Protein AF-A0A945R5B8-F1 (afdb_monomer_lite)

Radius of gyration: 20.68 Å; chains: 1; bounding box: 47×34×68 Å

Secondary structure (DSSP, 8-state):
-HHHHHHIIIIIS-SSSTT-PPPTHHHHHHHHHHHHHHHHHHTT--HHHHHHHHHHHHHHHHHHHHHHHHHT--TTTSS-GGGGHHHHHHHHHHHT--SSTTS-----HHHHHHHHHHHHHHHHHHHHHHHHHHHH-SSS-TT-TT---S---BTTB-HHHHHHHHHHHHHHHHHHHHHHHHHHHHHHHHHHHHHHTT-

Structure (mmCIF, N/CA/C/O backbone):
data_AF-A0A945R5B8-F1
#
_entry.id   AF-A0A945R5B8-F1
#
loop_
_atom_site.group_PDB
_atom_site.id
_atom_site.type_symbol
_atom_site.label_atom_id
_atom_site.label_alt_id
_atom_site.label_comp_id
_atom_site.label_asym_id
_atom_site.label_entity_id
_atom_site.label_seq_id
_atom_site.pdbx_PDB_ins_code
_atom_site.Cartn_x
_atom_site.Cartn_y
_atom_site.Cartn_z
_atom_site.occupancy
_atom_site.B_iso_or_equiv
_atom_site.auth_seq_id
_atom_site.auth_comp_id
_atom_site.auth_asym_id
_atom_site.auth_atom_id
_atom_site.pdbx_PDB_model_num
ATOM 1 N N . TYR A 1 1 ? -13.874 3.461 -17.585 1.00 57.88 1 TYR A N 1
ATOM 2 C CA . TYR A 1 1 ? -12.804 4.369 -17.123 1.00 57.88 1 TYR A CA 1
ATOM 3 C C . TYR A 1 1 ? -12.583 4.294 -15.616 1.00 57.88 1 TYR A C 1
ATOM 5 O O . TYR A 1 1 ? -11.526 3.829 -15.220 1.00 57.88 1 TYR A O 1
ATOM 13 N N . LEU A 1 2 ? -13.580 4.601 -14.776 1.00 62.69 2 LEU A N 1
ATOM 14 C CA . LEU A 1 2 ? -13.463 4.508 -13.308 1.00 62.69 2 LEU A CA 1
ATOM 15 C C . LEU A 1 2 ? -12.891 3.179 -12.761 1.00 62.69 2 LEU A C 1
ATOM 17 O O . LEU A 1 2 ? -11.927 3.235 -12.001 1.00 62.69 2 LEU A O 1
ATOM 21 N N . PRO A 1 3 ? -13.383 1.985 -13.162 1.00 68.75 3 PRO A N 1
ATOM 22 C CA . PRO A 1 3 ? -12.845 0.724 -12.637 1.00 68.75 3 PRO A CA 1
ATOM 23 C C . PRO A 1 3 ? -11.363 0.493 -12.962 1.00 68.75 3 PRO A C 1
ATOM 25 O O . PRO A 1 3 ? -10.679 -0.221 -12.236 1.00 68.75 3 PRO A O 1
ATOM 28 N N . ALA A 1 4 ? -10.857 1.083 -14.051 1.00 68.31 4 ALA A N 1
ATOM 29 C CA . ALA A 1 4 ? -9.445 0.996 -14.414 1.00 68.31 4 ALA A CA 1
ATOM 30 C C . ALA A 1 4 ? -8.587 1.905 -13.522 1.00 68.31 4 ALA A C 1
ATOM 32 O O . ALA A 1 4 ? -7.536 1.478 -13.058 1.00 68.31 4 ALA A O 1
ATOM 33 N N . THR A 1 5 ? -9.061 3.113 -13.194 1.00 69.62 5 THR A N 1
ATOM 34 C CA . THR A 1 5 ? -8.341 4.029 -12.296 1.00 69.62 5 THR A CA 1
ATOM 35 C C . THR A 1 5 ? -8.171 3.430 -10.906 1.00 69.62 5 THR A C 1
ATOM 37 O O . THR A 1 5 ? -7.076 3.483 -10.361 1.00 69.62 5 THR A O 1
ATO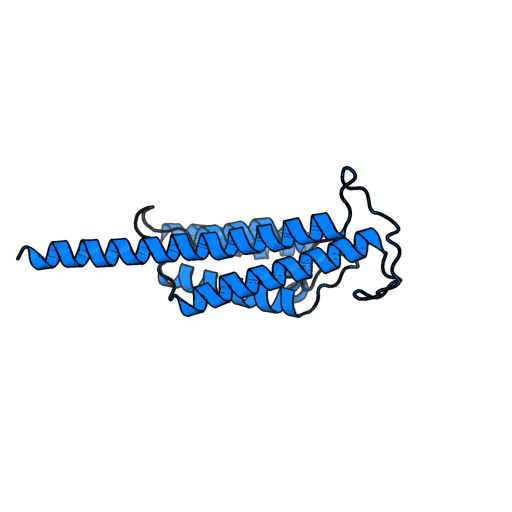M 40 N N . PHE A 1 6 ? -9.223 2.804 -10.364 1.00 73.88 6 PHE A N 1
ATOM 41 C CA . PHE A 1 6 ? -9.193 2.155 -9.048 1.00 73.88 6 PHE A CA 1
ATOM 42 C C . PHE A 1 6 ? -8.275 0.933 -8.998 1.00 73.88 6 PHE A C 1
ATOM 44 O O . PHE A 1 6 ? -7.485 0.809 -8.062 1.00 73.88 6 PHE A O 1
ATOM 51 N N . ARG A 1 7 ? -8.315 0.067 -10.022 1.00 72.81 7 ARG A N 1
ATOM 52 C CA . ARG A 1 7 ? -7.327 -1.016 -10.169 1.00 72.81 7 ARG A CA 1
ATOM 53 C C . ARG A 1 7 ? -5.905 -0.465 -10.287 1.00 72.81 7 ARG A C 1
ATOM 55 O O . ARG A 1 7 ? -4.967 -1.037 -9.739 1.00 72.81 7 ARG A O 1
ATOM 62 N N . GLY A 1 8 ? -5.751 0.694 -10.921 1.00 75.19 8 GLY A N 1
ATOM 63 C CA . GLY A 1 8 ? -4.469 1.371 -11.033 1.00 75.19 8 GLY A CA 1
ATOM 64 C C . GLY A 1 8 ? -3.847 1.763 -9.689 1.00 75.19 8 GLY A C 1
ATOM 65 O O . GLY A 1 8 ? -2.634 1.661 -9.546 1.00 75.19 8 GLY A O 1
ATOM 66 N N . ILE A 1 9 ? -4.654 2.154 -8.693 1.00 81.75 9 ILE A N 1
ATOM 67 C CA . ILE A 1 9 ? -4.171 2.608 -7.369 1.00 81.75 9 ILE A CA 1
ATOM 68 C C . ILE A 1 9 ? -3.402 1.499 -6.640 1.00 81.75 9 ILE A C 1
ATOM 70 O O . ILE A 1 9 ? -2.469 1.771 -5.893 1.00 81.75 9 ILE A O 1
ATOM 74 N N . VAL A 1 10 ? -3.784 0.243 -6.862 1.00 79.25 10 VAL A N 1
ATOM 75 C CA . VAL A 1 10 ? -3.195 -0.925 -6.192 1.00 79.25 10 VAL A CA 1
ATOM 76 C C . VAL A 1 10 ? -2.039 -1.556 -6.972 1.00 79.25 10 VAL A C 1
ATOM 78 O O . VAL A 1 10 ? -1.379 -2.438 -6.436 1.00 79.25 10 VAL A O 1
ATOM 81 N N . GLY A 1 11 ? -1.746 -1.098 -8.195 1.00 73.62 11 GLY A N 1
ATOM 82 C CA . GLY A 1 11 ? -0.581 -1.551 -8.968 1.00 73.62 11 GLY A CA 1
ATOM 83 C C . GLY A 1 11 ? -0.853 -1.961 -10.416 1.00 73.62 11 GLY A C 1
ATOM 84 O O . GLY A 1 11 ? 0.098 -2.255 -11.127 1.00 73.62 11 GLY A O 1
ATOM 85 N N . ASP A 1 12 ? -2.110 -1.957 -10.872 1.00 74.38 12 ASP A N 1
ATOM 86 C CA . ASP A 1 12 ? -2.493 -2.295 -12.263 1.00 74.38 12 ASP A CA 1
ATOM 87 C C . ASP A 1 12 ? -2.288 -1.115 -13.238 1.00 74.38 12 ASP A C 1
ATOM 89 O O . ASP A 1 12 ? -2.667 -1.164 -14.404 1.00 74.38 12 ASP A O 1
ATOM 93 N N . GLY A 1 13 ? -1.748 0.001 -12.747 1.00 72.56 13 GLY A N 1
ATOM 94 C CA . GLY A 1 13 ? -1.604 1.241 -13.495 1.00 72.56 13 GLY A CA 1
ATOM 95 C C . GLY A 1 13 ? -0.246 1.885 -13.273 1.00 72.56 13 GLY A C 1
ATOM 96 O O . GLY A 1 13 ? 0.559 1.443 -12.457 1.00 72.56 13 GLY A O 1
ATOM 97 N N . ALA A 1 14 ? -0.023 2.977 -13.994 1.00 71.19 14 ALA A N 1
ATOM 98 C CA . ALA A 1 14 ? 1.182 3.792 -13.945 1.00 71.19 14 ALA A CA 1
ATOM 99 C C . ALA A 1 14 ? 1.389 4.488 -12.582 1.00 71.19 14 ALA A C 1
ATOM 101 O O . ALA A 1 14 ? 1.112 5.679 -12.427 1.00 71.19 14 ALA A O 1
ATOM 102 N N . LEU A 1 15 ? 1.858 3.753 -11.572 1.00 73.12 15 LEU A N 1
ATOM 103 C CA . LEU A 1 15 ? 2.208 4.311 -10.258 1.00 73.12 15 LEU A CA 1
ATOM 104 C C . LEU A 1 15 ? 3.631 4.882 -10.214 1.00 73.12 15 LEU A C 1
ATOM 106 O O . LEU A 1 15 ? 3.884 5.821 -9.460 1.00 73.12 15 LEU A O 1
ATOM 110 N N . GLY A 1 16 ? 4.537 4.328 -11.023 1.00 74.38 16 GLY A N 1
ATOM 111 C CA . GLY A 1 16 ? 5.924 4.764 -11.199 1.00 74.38 16 GLY A CA 1
ATOM 112 C C . GLY A 1 16 ? 6.093 5.471 -12.538 1.00 74.38 16 GLY A C 1
ATOM 113 O O . GLY A 1 16 ? 5.575 6.570 -12.730 1.00 74.38 16 GLY A O 1
ATOM 114 N N . TRP A 1 17 ? 6.767 4.850 -13.498 1.00 73.25 17 TRP A N 1
ATOM 115 C CA . TRP A 1 17 ? 6.748 5.360 -14.870 1.00 73.25 17 TRP A CA 1
ATOM 116 C C . TRP A 1 17 ? 5.483 4.921 -15.619 1.00 73.25 17 TRP A C 1
ATOM 118 O O . TRP A 1 17 ? 4.847 3.940 -15.236 1.00 73.25 17 TRP A O 1
ATOM 128 N N . ASN A 1 18 ? 5.067 5.682 -16.639 1.00 73.56 18 ASN A N 1
ATOM 129 C CA . ASN A 1 18 ? 3.766 5.469 -17.289 1.00 73.56 18 ASN A CA 1
ATOM 130 C C . ASN A 1 18 ? 3.666 4.160 -18.082 1.00 73.56 18 ASN A C 1
ATOM 132 O O . ASN A 1 18 ? 2.563 3.683 -18.335 1.00 73.56 18 ASN A O 1
ATOM 136 N N . ASP A 1 19 ? 4.803 3.573 -18.428 1.00 74.56 19 ASP A N 1
ATOM 137 C CA . ASP A 1 19 ? 4.931 2.335 -19.188 1.00 74.56 19 ASP A CA 1
ATOM 138 C C . ASP A 1 19 ? 5.397 1.140 -18.338 1.00 74.56 19 ASP A C 1
ATOM 140 O O . ASP A 1 19 ? 5.531 0.028 -18.849 1.00 74.56 19 ASP A O 1
ATOM 144 N N . THR A 1 20 ? 5.612 1.331 -17.033 1.00 77.50 20 THR A N 1
ATOM 145 C CA . THR A 1 20 ? 5.967 0.237 -16.125 1.00 77.50 20 THR A CA 1
ATOM 146 C C . THR A 1 20 ? 4.708 -0.460 -15.635 1.00 77.50 20 THR A C 1
ATOM 148 O O . THR A 1 20 ? 4.091 -0.040 -14.654 1.00 77.50 20 THR A O 1
ATOM 151 N N . MET A 1 21 ? 4.337 -1.558 -16.289 1.00 74.75 21 MET A N 1
ATOM 152 C CA . MET A 1 21 ? 3.306 -2.449 -15.760 1.00 74.75 21 MET A CA 1
ATOM 153 C C . MET A 1 21 ? 3.917 -3.365 -14.698 1.00 74.75 21 MET A C 1
ATOM 155 O O . MET A 1 21 ? 4.920 -4.037 -14.943 1.00 74.75 21 MET A O 1
ATOM 159 N N . LEU A 1 22 ? 3.330 -3.373 -13.502 1.00 82.38 22 LEU A N 1
ATOM 160 C CA . LEU A 1 22 ? 3.771 -4.260 -12.431 1.00 82.38 22 LEU A CA 1
ATOM 161 C C . LEU A 1 22 ? 3.278 -5.687 -12.683 1.00 82.38 22 LEU A C 1
ATOM 163 O O . LEU A 1 22 ? 2.223 -5.910 -13.275 1.00 82.38 22 LEU A O 1
ATOM 167 N N . VAL A 1 23 ? 4.032 -6.665 -12.178 1.00 85.88 23 VAL A N 1
ATOM 168 C CA . VAL A 1 23 ? 3.615 -8.073 -12.191 1.00 85.88 23 VAL A CA 1
ATOM 169 C C . VAL A 1 23 ? 2.267 -8.205 -11.458 1.00 85.88 23 VAL A C 1
ATOM 171 O O . VAL A 1 23 ? 2.153 -7.652 -10.360 1.00 85.88 23 VAL A O 1
ATOM 174 N N . PRO A 1 24 ? 1.278 -8.969 -11.978 1.00 86.75 24 PRO A N 1
ATOM 175 C CA . PRO A 1 24 ? -0.078 -9.064 -11.410 1.00 86.75 24 PRO A CA 1
ATOM 176 C C . PRO A 1 24 ? -0.154 -9.416 -9.918 1.00 86.75 24 PRO A C 1
ATOM 178 O O . PRO A 1 24 ? -1.128 -9.085 -9.243 1.00 86.75 24 PRO A O 1
ATOM 181 N N . LEU A 1 25 ? 0.894 -10.050 -9.384 1.00 89.31 25 LEU A N 1
ATOM 182 C CA . LEU A 1 25 ? 1.061 -10.312 -7.958 1.00 89.31 25 LEU A CA 1
ATOM 183 C C . LEU A 1 25 ? 0.897 -9.042 -7.105 1.00 89.31 25 LEU A C 1
ATOM 185 O O . LEU A 1 25 ? 0.249 -9.093 -6.062 1.00 89.31 25 LEU A O 1
ATOM 189 N N . VAL A 1 26 ? 1.456 -7.909 -7.542 1.00 89.31 26 VAL A N 1
ATOM 190 C CA . VAL A 1 26 ? 1.442 -6.653 -6.778 1.00 89.31 26 VAL A CA 1
ATOM 191 C C . VAL A 1 26 ? 0.018 -6.108 -6.605 1.00 89.31 26 VAL A C 1
ATOM 193 O O . VAL A 1 26 ? -0.410 -5.985 -5.454 1.00 89.31 26 VAL A O 1
ATOM 196 N N . PRO A 1 27 ? -0.762 -5.844 -7.677 1.00 88.94 27 PRO A N 1
ATOM 197 C CA . PRO A 1 27 ? -2.144 -5.403 -7.517 1.00 88.94 27 PRO A CA 1
ATOM 198 C C . PRO A 1 27 ? -3.031 -6.434 -6.829 1.00 88.94 27 PRO A C 1
ATOM 200 O O . PRO A 1 27 ? -3.898 -6.041 -6.050 1.00 88.94 27 PRO A O 1
ATOM 203 N N . MET A 1 28 ? -2.799 -7.736 -7.028 1.00 89.94 28 MET A N 1
ATOM 204 C CA . MET A 1 28 ? -3.559 -8.772 -6.324 1.00 89.94 28 MET A CA 1
ATOM 205 C C . MET A 1 28 ? -3.374 -8.670 -4.805 1.00 89.94 28 MET A C 1
ATOM 207 O O . MET A 1 28 ? -4.356 -8.611 -4.062 1.00 89.94 28 MET A O 1
ATOM 211 N N . VAL A 1 29 ? -2.125 -8.591 -4.337 1.00 91.75 29 VAL A N 1
ATOM 212 C CA . VAL A 1 29 ? -1.822 -8.396 -2.913 1.00 91.75 29 VAL A CA 1
ATOM 213 C C . VAL A 1 29 ? -2.380 -7.060 -2.419 1.00 91.75 29 VAL A C 1
ATOM 215 O O . VAL A 1 29 ? -2.989 -7.020 -1.351 1.00 91.75 29 VAL A O 1
ATOM 218 N N . GLY A 1 30 ? -2.234 -5.985 -3.199 1.00 89.94 30 GLY A N 1
ATOM 219 C CA . GLY A 1 30 ? -2.746 -4.659 -2.854 1.00 89.94 30 GLY A CA 1
ATOM 220 C C . GLY A 1 30 ? -4.252 -4.656 -2.576 1.00 89.94 30 GLY A C 1
ATOM 221 O O . GLY A 1 30 ? -4.680 -4.176 -1.524 1.00 89.94 30 GLY A O 1
ATOM 222 N N . VAL A 1 31 ? -5.058 -5.258 -3.460 1.00 90.06 31 VAL A N 1
ATOM 223 C CA . VAL A 1 31 ? -6.515 -5.388 -3.262 1.00 90.06 31 VAL A CA 1
ATOM 224 C C . VAL A 1 31 ? -6.836 -6.193 -2.006 1.00 90.06 31 VAL A C 1
ATOM 226 O O . VAL A 1 31 ? -7.679 -5.774 -1.213 1.00 90.06 31 VAL A O 1
ATOM 229 N N . LEU A 1 32 ? -6.168 -7.333 -1.803 1.00 91.12 32 LEU A N 1
ATOM 230 C CA . LEU A 1 32 ? -6.426 -8.206 -0.655 1.00 91.12 32 LEU A CA 1
ATOM 231 C C . LEU A 1 32 ? -6.104 -7.517 0.673 1.00 91.12 32 LEU A C 1
ATOM 233 O O . LEU A 1 32 ? -6.887 -7.605 1.619 1.00 91.12 32 LEU A O 1
ATOM 237 N N . VAL A 1 33 ? -4.984 -6.797 0.742 1.00 90.69 33 VAL A N 1
ATOM 238 C CA . VAL A 1 33 ? -4.566 -6.068 1.945 1.00 90.69 33 VAL A CA 1
ATOM 239 C C . VAL A 1 33 ? -5.519 -4.913 2.240 1.00 90.69 33 VAL A C 1
ATOM 241 O O . VAL A 1 33 ? -5.996 -4.796 3.370 1.00 90.69 33 VAL A O 1
ATOM 244 N N . VAL A 1 34 ? -5.856 -4.097 1.235 1.00 90.75 34 VAL A N 1
ATOM 245 C CA . VAL A 1 34 ? -6.824 -2.999 1.397 1.00 90.75 34 VAL A CA 1
ATOM 246 C C . VAL A 1 34 ? -8.190 -3.545 1.816 1.00 90.75 34 VAL A C 1
ATOM 248 O O . VAL A 1 34 ? -8.822 -2.988 2.715 1.00 90.75 34 VAL A O 1
ATOM 251 N N . GLY A 1 35 ? -8.629 -4.662 1.232 1.00 91.12 35 GLY A N 1
ATOM 252 C CA . GLY A 1 35 ? -9.861 -5.351 1.614 1.00 91.12 35 GLY A CA 1
ATOM 253 C C . GLY A 1 35 ? -9.837 -5.833 3.066 1.00 91.12 35 GLY A C 1
ATOM 254 O O . GLY A 1 35 ? -10.766 -5.549 3.822 1.00 91.12 35 GLY A O 1
ATOM 255 N N . ALA A 1 36 ? -8.752 -6.485 3.492 1.00 89.88 36 ALA A N 1
ATOM 256 C CA . ALA A 1 36 ? -8.582 -6.957 4.866 1.00 89.88 36 ALA A CA 1
ATOM 257 C C . ALA A 1 36 ? -8.570 -5.802 5.884 1.00 89.88 36 ALA A C 1
ATOM 259 O O . ALA A 1 36 ? -9.227 -5.884 6.925 1.00 89.88 36 ALA A O 1
ATOM 260 N N . MET A 1 37 ? -7.866 -4.707 5.578 1.00 89.81 37 MET A N 1
ATOM 261 C CA . MET A 1 37 ? -7.842 -3.497 6.409 1.00 89.81 37 MET A CA 1
ATOM 262 C C . MET A 1 37 ? -9.217 -2.832 6.486 1.00 89.81 37 MET A C 1
ATOM 264 O O . MET A 1 37 ? -9.652 -2.430 7.565 1.00 89.81 37 MET A O 1
ATOM 268 N N . THR A 1 38 ? -9.925 -2.765 5.358 1.00 91.31 38 THR A N 1
ATOM 269 C CA . THR A 1 38 ? -11.279 -2.205 5.288 1.00 91.31 38 THR A CA 1
ATOM 270 C C . THR A 1 38 ? -12.242 -3.016 6.142 1.00 91.31 38 THR A C 1
ATOM 272 O O . THR A 1 38 ? -12.949 -2.451 6.973 1.00 91.31 38 THR A O 1
ATOM 275 N N . TRP A 1 39 ? -12.212 -4.342 6.014 1.00 91.06 39 TRP A N 1
ATOM 276 C CA . TRP A 1 39 ? -13.013 -5.248 6.833 1.00 91.06 39 TRP A CA 1
ATOM 277 C C . TRP A 1 39 ? -12.748 -5.064 8.333 1.00 91.06 39 TRP A C 1
ATOM 279 O O . TRP A 1 39 ? -13.684 -4.890 9.116 1.00 91.06 39 TRP A O 1
ATOM 289 N N . ALA A 1 40 ? -11.476 -5.039 8.742 1.00 88.69 40 ALA A N 1
ATOM 290 C CA . ALA A 1 40 ? -11.105 -4.836 10.142 1.00 88.69 40 ALA A CA 1
ATOM 291 C C . ALA A 1 40 ? -11.493 -3.446 10.678 1.00 88.69 40 ALA A C 1
ATOM 293 O O . ALA A 1 40 ? -11.826 -3.292 11.854 1.00 88.69 40 ALA A O 1
ATOM 294 N N . GLY A 1 41 ? -11.469 -2.423 9.826 1.00 88.44 41 GLY A N 1
ATOM 295 C CA . GLY A 1 41 ? -11.919 -1.087 10.194 1.00 88.44 41 GLY A CA 1
ATOM 296 C C . GLY A 1 41 ? -13.434 -0.988 10.355 1.00 88.44 41 GLY A C 1
ATOM 297 O O . GLY A 1 41 ? -13.914 -0.356 11.301 1.00 88.44 41 GLY A O 1
ATOM 298 N N . LEU A 1 42 ? -14.183 -1.646 9.466 1.00 90.12 42 LEU A N 1
ATOM 299 C CA . LEU A 1 42 ? -15.646 -1.683 9.487 1.00 90.12 42 LEU A CA 1
ATOM 300 C C . LEU A 1 42 ? -16.197 -2.450 10.694 1.00 90.12 42 LEU A C 1
ATOM 302 O O . LEU A 1 42 ? -17.193 -2.022 11.274 1.00 90.12 42 LEU A O 1
ATOM 306 N N . SER A 1 43 ? -15.525 -3.519 11.132 1.00 87.50 43 SER A N 1
ATOM 307 C CA . SER A 1 43 ? -15.947 -4.306 12.302 1.00 87.50 43 SER A CA 1
ATOM 308 C C . SER A 1 43 ? -15.867 -3.542 13.633 1.00 87.50 43 SER A C 1
ATOM 310 O O . SER A 1 43 ? -16.413 -3.991 14.638 1.00 87.50 43 SER A O 1
ATOM 312 N N . THR A 1 44 ? -15.213 -2.374 13.653 1.00 86.88 44 THR A N 1
ATOM 313 C CA . THR A 1 44 ? -15.000 -1.536 14.847 1.00 86.88 44 THR A CA 1
ATOM 314 C C . THR A 1 44 ? -15.510 -0.099 14.665 1.00 86.88 44 THR A C 1
ATOM 316 O O . THR A 1 44 ? -14.949 0.856 15.207 1.00 86.88 44 THR A O 1
ATOM 319 N N . MET A 1 45 ? -16.566 0.079 13.868 1.00 89.25 45 MET A N 1
ATOM 320 C CA . MET A 1 45 ? -17.127 1.390 13.525 1.00 89.25 45 MET A CA 1
ATOM 321 C C . MET A 1 45 ? -17.779 2.119 14.713 1.00 89.25 45 MET A C 1
ATOM 323 O O . MET A 1 45 ? -18.490 1.539 15.530 1.00 89.25 45 MET A O 1
ATOM 327 N N . TRP A 1 46 ? -17.595 3.441 14.756 1.00 90.38 46 TRP A N 1
ATOM 328 C CA . TRP A 1 46 ? -18.393 4.368 15.566 1.00 90.38 46 TRP A CA 1
ATOM 329 C C . TRP A 1 46 ? -18.714 5.617 14.744 1.00 90.38 46 TRP A C 1
ATOM 331 O O . TRP A 1 46 ? -18.048 5.904 13.752 1.00 90.38 46 TRP A O 1
ATOM 341 N N . THR A 1 47 ? -19.692 6.413 15.172 1.00 91.31 47 THR A N 1
ATOM 342 C CA . THR A 1 47 ? -20.300 7.479 14.355 1.00 91.31 47 THR A CA 1
ATOM 343 C C . THR A 1 47 ? -19.295 8.472 13.759 1.00 91.31 47 THR A C 1
ATOM 345 O O . THR A 1 47 ? -19.316 8.732 12.563 1.00 91.31 47 THR A O 1
ATOM 348 N N . ARG A 1 48 ? -18.365 9.009 14.562 1.00 92.38 48 ARG A N 1
ATOM 349 C CA . ARG A 1 48 ? -17.337 9.955 14.075 1.00 92.38 48 ARG A CA 1
ATOM 350 C C . ARG A 1 48 ? -16.393 9.328 13.041 1.00 92.38 48 ARG A C 1
ATOM 352 O O . ARG A 1 48 ? -16.062 9.968 12.051 1.00 92.38 48 ARG A O 1
ATOM 359 N N . LYS A 1 49 ? -15.989 8.074 13.261 1.00 92.06 49 LYS A N 1
ATOM 360 C CA . LYS A 1 49 ? -15.164 7.299 12.326 1.00 92.06 49 LYS A CA 1
ATOM 361 C C . LYS A 1 49 ? -15.926 7.001 11.036 1.00 92.06 49 LYS A C 1
ATOM 363 O O . LYS A 1 49 ? -15.351 7.124 9.962 1.00 92.06 49 LYS A O 1
ATOM 368 N N . ALA A 1 50 ? -17.220 6.694 11.138 1.00 92.88 50 ALA A N 1
ATOM 369 C CA . ALA A 1 50 ? -18.091 6.486 9.988 1.00 92.88 50 ALA A CA 1
ATOM 370 C C . ALA A 1 50 ? -18.173 7.739 9.113 1.00 92.88 50 ALA A C 1
ATOM 372 O O . ALA A 1 50 ? -17.995 7.636 7.903 1.00 92.88 50 ALA A O 1
ATOM 373 N N . TRP A 1 51 ? -18.348 8.921 9.713 1.00 96.12 51 TRP A N 1
ATOM 374 C CA . TRP A 1 51 ? -18.319 10.187 8.977 1.00 96.12 51 TRP A CA 1
ATOM 375 C C . TRP A 1 51 ? -16.973 10.427 8.293 1.00 96.12 51 TRP A C 1
ATOM 377 O O . TRP A 1 51 ? -16.950 10.665 7.090 1.00 96.12 51 TRP A O 1
ATOM 387 N N . ALA A 1 52 ? -15.856 10.301 9.016 1.00 94.12 52 ALA A N 1
ATOM 388 C CA . ALA A 1 52 ? -14.521 10.498 8.444 1.00 94.12 52 ALA A CA 1
ATOM 389 C C . ALA A 1 52 ? -14.236 9.542 7.270 1.00 94.12 52 ALA A C 1
ATOM 391 O O . ALA A 1 52 ? -13.836 9.982 6.192 1.00 94.12 52 ALA A O 1
ATOM 392 N N . ALA A 1 53 ? -14.513 8.247 7.448 1.00 94.69 53 ALA A N 1
ATOM 393 C CA . ALA A 1 53 ? -14.359 7.250 6.394 1.00 94.69 53 ALA A CA 1
ATOM 394 C C . ALA A 1 53 ? -15.297 7.522 5.206 1.00 94.69 53 ALA A C 1
ATOM 396 O O . ALA A 1 53 ? -14.883 7.364 4.061 1.00 94.69 53 ALA A O 1
ATOM 397 N N . SER A 1 54 ? -16.526 7.986 5.458 1.00 94.88 54 SER A N 1
ATOM 398 C CA . SER A 1 54 ? -17.475 8.352 4.399 1.00 94.88 54 SER A CA 1
ATOM 399 C C . SER A 1 54 ? -16.986 9.555 3.599 1.00 94.88 54 SER A C 1
ATOM 401 O O . SER A 1 54 ? -17.004 9.503 2.376 1.00 94.88 54 SER A O 1
ATOM 403 N N . PHE A 1 55 ? -16.480 10.608 4.248 1.00 95.75 55 PHE A N 1
ATOM 404 C CA . PHE A 1 55 ? -15.900 11.759 3.547 1.00 95.75 55 PHE A CA 1
ATOM 405 C C . PHE A 1 55 ? -14.680 11.369 2.708 1.00 95.75 55 PHE A C 1
ATOM 407 O O . PHE A 1 55 ? -14.557 11.824 1.570 1.00 95.75 55 PHE A O 1
ATOM 414 N N . ALA A 1 56 ? -13.808 10.503 3.231 1.00 94.56 56 ALA A N 1
ATOM 415 C CA . ALA A 1 56 ? -12.658 9.994 2.488 1.00 94.56 56 ALA A CA 1
ATOM 416 C C . ALA A 1 56 ? -13.090 9.141 1.283 1.00 94.56 56 ALA A C 1
ATOM 418 O O . ALA A 1 56 ? -12.579 9.334 0.181 1.00 94.56 56 ALA A O 1
ATOM 419 N N . LEU A 1 57 ? -14.071 8.251 1.467 1.00 93.75 57 LEU A N 1
ATOM 420 C CA . LEU A 1 57 ? -14.627 7.421 0.401 1.00 93.75 57 LEU A CA 1
ATOM 421 C C . LEU A 1 57 ? -15.302 8.273 -0.678 1.00 93.75 57 LEU A C 1
ATOM 423 O O . LEU A 1 57 ? -15.015 8.107 -1.858 1.00 93.75 57 LEU A O 1
ATOM 427 N N . VAL A 1 58 ? -16.157 9.219 -0.287 1.00 94.62 58 VAL A N 1
ATOM 428 C CA . VAL A 1 58 ? -16.822 10.137 -1.220 1.00 94.62 58 VAL A CA 1
ATOM 429 C C . VAL A 1 58 ? -15.780 10.934 -1.995 1.00 94.62 58 VAL A C 1
ATOM 431 O O . VAL A 1 58 ? -15.852 10.980 -3.216 1.00 94.62 58 VAL A O 1
ATOM 434 N N . SER A 1 59 ? -14.767 11.483 -1.324 1.00 92.50 59 SER A N 1
ATOM 435 C CA . SER A 1 59 ? -13.681 12.223 -1.984 1.00 92.50 59 SER A CA 1
ATOM 436 C C . SER A 1 59 ? -12.918 11.361 -2.991 1.00 92.50 59 SER A C 1
ATOM 438 O O . SER A 1 59 ? -12.639 11.817 -4.098 1.00 92.50 59 SER A O 1
ATOM 440 N N . LEU A 1 60 ? -12.636 10.102 -2.643 1.00 90.38 60 LEU A N 1
ATOM 441 C CA . LEU A 1 60 ? -11.942 9.143 -3.505 1.00 90.38 60 LEU A CA 1
ATOM 442 C C . LEU A 1 60 ? -12.691 8.866 -4.822 1.00 90.38 60 LEU A C 1
ATOM 444 O O . LEU A 1 60 ? -12.045 8.580 -5.825 1.00 90.38 60 LEU A O 1
ATOM 448 N N . TYR A 1 61 ? -14.023 8.974 -4.842 1.00 88.56 61 TYR A N 1
ATOM 449 C CA . TYR A 1 61 ? -14.836 8.800 -6.053 1.00 88.56 61 TYR A CA 1
ATOM 450 C C . TYR A 1 61 ? -15.185 10.122 -6.743 1.00 88.56 61 TYR A C 1
ATOM 452 O O . TYR A 1 61 ? -15.057 10.234 -7.960 1.00 88.56 61 TYR A O 1
ATOM 460 N N . VAL A 1 62 ? -15.630 11.122 -5.982 1.00 90.00 62 VAL A N 1
ATOM 461 C CA . VAL A 1 62 ? -16.172 12.379 -6.514 1.00 90.00 62 VAL A CA 1
ATOM 462 C C . VAL A 1 62 ? -15.083 13.235 -7.139 1.00 90.00 62 VAL A C 1
ATOM 464 O O . VAL A 1 62 ? -15.305 13.772 -8.216 1.00 90.00 62 VAL A O 1
ATOM 467 N N . ILE A 1 63 ? -13.904 13.336 -6.519 1.00 88.00 63 ILE A N 1
ATOM 468 C CA . ILE A 1 63 ? -12.809 14.157 -7.053 1.00 88.00 63 ILE A CA 1
ATOM 469 C C . ILE A 1 63 ? -12.388 13.681 -8.453 1.00 88.00 63 ILE A C 1
ATOM 471 O O . ILE A 1 63 ? -12.459 14.488 -9.381 1.00 88.00 63 ILE A O 1
ATOM 475 N N . PRO A 1 64 ? -11.996 12.405 -8.672 1.00 82.88 64 PRO A N 1
ATOM 476 C CA . PRO A 1 64 ? -11.616 11.965 -10.011 1.00 82.88 64 PRO A CA 1
ATOM 477 C C . PRO A 1 64 ? -12.775 12.054 -11.003 1.00 82.88 64 PRO A C 1
ATOM 479 O O . PRO A 1 64 ? -12.551 12.430 -12.148 1.00 82.88 64 PRO A O 1
ATOM 482 N N . LEU A 1 65 ? -14.007 11.750 -10.583 1.00 84.25 65 LEU A N 1
ATOM 483 C CA . LEU A 1 65 ? -15.186 11.886 -11.440 1.00 84.25 65 LEU A CA 1
ATOM 484 C C . LEU A 1 65 ? -15.401 13.317 -11.914 1.00 84.25 65 LEU A C 1
ATOM 486 O O . LEU A 1 65 ? -15.625 13.540 -13.101 1.00 84.25 65 LEU A O 1
ATOM 490 N N . TRP A 1 66 ? -15.317 14.270 -10.991 1.00 85.06 66 TRP A N 1
ATOM 491 C CA . TRP A 1 66 ? -15.506 15.678 -11.285 1.00 85.06 66 TRP A CA 1
ATOM 492 C C . TRP A 1 66 ? -14.463 16.167 -12.286 1.00 85.06 66 TRP A C 1
ATOM 494 O O . TRP A 1 66 ? -14.837 16.766 -13.287 1.00 85.06 66 TRP A O 1
ATOM 504 N N . PHE A 1 67 ? -13.183 15.829 -12.087 1.00 82.25 67 PHE A N 1
ATOM 505 C CA . PHE A 1 67 ? -12.122 16.163 -13.042 1.00 82.25 67 PHE A CA 1
ATOM 506 C C . PHE A 1 67 ? -12.352 15.536 -14.424 1.00 82.25 67 PHE A C 1
ATOM 508 O O . PHE A 1 67 ? -12.241 16.232 -15.429 1.00 82.25 67 PHE A O 1
ATOM 515 N N . LEU A 1 68 ? -12.727 14.253 -14.489 1.00 78.81 68 LEU A N 1
ATOM 516 C CA . LEU A 1 68 ? -13.007 13.580 -15.765 1.00 78.81 68 LEU A CA 1
ATOM 517 C C . LEU A 1 68 ? -14.181 14.228 -16.515 1.00 78.81 68 LEU A C 1
ATOM 519 O O . LEU A 1 68 ? -14.134 14.363 -17.735 1.00 78.81 68 LEU A O 1
ATOM 523 N N . GLN A 1 69 ? -15.218 14.665 -15.796 1.00 82.75 69 GLN A N 1
ATOM 524 C CA . GLN A 1 69 ? -16.363 15.364 -16.387 1.00 82.75 69 GLN A CA 1
ATOM 525 C C . GLN A 1 69 ? -16.019 16.784 -16.847 1.00 82.75 69 GLN A C 1
ATOM 527 O O . GLN A 1 69 ? -16.514 17.221 -17.883 1.00 82.75 69 GLN A O 1
ATOM 532 N N . LYS A 1 70 ? -15.187 17.504 -16.085 1.00 81.56 70 LYS A N 1
ATOM 533 C CA . LYS A 1 70 ? -14.788 18.890 -16.372 1.00 81.56 70 LYS A CA 1
ATOM 534 C C . LYS A 1 70 ? -13.890 18.998 -17.601 1.00 81.56 70 LYS A C 1
ATOM 536 O O . LYS A 1 70 ? -14.049 19.934 -18.374 1.00 81.56 70 LYS A O 1
ATOM 541 N N . GLU A 1 71 ? -12.965 18.055 -17.752 1.00 76.19 71 GLU A N 1
ATOM 542 C CA . GLU A 1 71 ? -11.976 18.056 -18.835 1.00 76.19 71 GLU A CA 1
ATOM 543 C C . GLU A 1 71 ? -12.493 17.363 -20.106 1.00 76.19 71 GLU A C 1
ATOM 545 O O . GLU A 1 71 ? -11.932 17.552 -21.177 1.00 76.19 71 GLU A O 1
ATOM 550 N N . GLY A 1 72 ? -13.568 16.566 -20.023 1.00 67.75 72 GLY A N 1
ATOM 551 C CA . GLY A 1 72 ? -14.093 15.813 -21.170 1.00 67.75 72 GLY A CA 1
ATOM 552 C C . GLY A 1 72 ? -13.156 14.702 -21.667 1.00 67.75 72 GLY A C 1
ATOM 553 O O . GLY A 1 72 ? -13.303 14.237 -22.795 1.00 67.75 72 GLY A O 1
ATOM 554 N N . LEU A 1 73 ? -12.195 14.285 -20.835 1.00 65.19 73 LEU A N 1
ATOM 555 C CA . LEU A 1 73 ? -11.103 13.369 -21.179 1.00 65.19 73 LEU A CA 1
ATOM 556 C C . LEU A 1 73 ? -11.225 12.006 -20.479 1.00 65.19 73 LEU A C 1
ATOM 558 O O . LEU A 1 73 ? -11.943 11.838 -19.485 1.00 65.19 73 LEU A O 1
ATOM 562 N N . GLY A 1 74 ? -10.511 11.008 -21.007 1.00 61.88 74 GLY A N 1
ATOM 563 C CA . GLY A 1 74 ? -10.508 9.639 -20.490 1.00 61.88 74 GLY A CA 1
ATOM 564 C C . GLY A 1 74 ? -9.697 9.471 -19.195 1.00 61.88 74 GLY A C 1
ATOM 565 O O . GLY A 1 74 ? -8.787 10.239 -18.880 1.00 61.88 74 GLY A O 1
ATOM 566 N N . ALA A 1 75 ? -9.994 8.420 -18.418 1.00 56.44 75 ALA A N 1
ATOM 567 C CA . ALA A 1 75 ? -9.169 8.067 -17.256 1.00 56.44 75 ALA A CA 1
ATOM 568 C C . ALA A 1 75 ? -7.748 7.675 -17.683 1.00 56.44 75 ALA A C 1
ATOM 570 O O . ALA A 1 75 ? -7.592 6.807 -18.537 1.00 56.44 75 ALA A O 1
ATOM 571 N N . GLY A 1 76 ? -6.735 8.268 -17.041 1.00 56.31 76 GLY A N 1
ATOM 572 C CA . GLY A 1 76 ? -5.317 8.044 -17.343 1.00 56.31 76 GLY A CA 1
ATOM 573 C C . GLY A 1 76 ? -4.647 9.145 -18.171 1.00 56.31 76 GLY A C 1
ATOM 574 O O . GLY A 1 76 ? -3.422 9.216 -18.149 1.00 56.31 76 GLY A O 1
ATOM 575 N N . GLU A 1 77 ? -5.411 10.030 -18.824 1.00 64.31 77 GLU A N 1
ATOM 576 C CA . GLU A 1 77 ? -4.860 11.162 -19.597 1.00 64.31 77 GLU A CA 1
ATOM 577 C C . GLU A 1 77 ? -4.521 12.358 -18.697 1.00 64.31 77 GLU A C 1
ATOM 579 O O . GLU A 1 77 ? -3.407 12.872 -18.740 1.00 64.31 77 GLU A O 1
ATOM 584 N N . VAL A 1 78 ? -5.455 12.754 -17.824 1.00 65.94 78 VAL A N 1
ATOM 585 C CA . VAL A 1 78 ? -5.263 13.852 -16.851 1.00 65.94 78 VAL A CA 1
ATOM 586 C C . VAL A 1 78 ? -5.211 13.326 -15.419 1.00 65.94 78 VAL A C 1
ATOM 588 O O . VAL A 1 78 ? -4.354 13.715 -14.627 1.00 65.94 78 VAL A O 1
ATOM 591 N N . VAL A 1 79 ? -6.103 12.390 -15.077 1.00 73.44 79 VAL A N 1
ATOM 592 C CA . VAL A 1 79 ? -6.167 11.795 -13.736 1.00 73.44 79 VAL A CA 1
ATOM 593 C C . VAL A 1 79 ? -5.446 10.453 -13.737 1.00 73.44 79 VAL A C 1
ATOM 595 O O . VAL A 1 79 ? -6.001 9.430 -14.145 1.00 73.44 79 VAL A O 1
ATOM 598 N N . GLN A 1 80 ? -4.199 10.460 -13.267 1.00 77.56 80 GLN A N 1
ATOM 599 C CA . GLN A 1 80 ? -3.410 9.246 -13.089 1.00 77.56 80 GLN A CA 1
ATOM 600 C C . GLN A 1 80 ? -3.751 8.554 -11.756 1.00 77.56 80 GLN A C 1
ATOM 602 O O . GLN A 1 80 ? -3.982 9.236 -10.753 1.00 77.56 80 GLN A O 1
ATOM 607 N N . PRO A 1 81 ? -3.718 7.207 -11.689 1.00 82.50 81 PRO A N 1
ATOM 608 C CA . PRO A 1 81 ? -4.051 6.463 -10.469 1.00 82.50 81 PRO A CA 1
ATOM 609 C C . PRO A 1 81 ? -3.235 6.867 -9.234 1.00 82.50 81 PRO A C 1
ATOM 611 O O . PRO A 1 81 ? -3.754 6.862 -8.119 1.00 82.50 81 PRO A O 1
ATOM 614 N N . ARG A 1 82 ? -1.976 7.288 -9.425 1.00 85.44 82 ARG A N 1
ATOM 615 C CA . ARG A 1 82 ? -1.093 7.746 -8.341 1.00 85.44 82 ARG A CA 1
ATOM 616 C C . ARG A 1 82 ? -1.664 8.931 -7.553 1.00 85.44 82 ARG A C 1
ATOM 618 O O . ARG A 1 82 ? -1.407 9.045 -6.359 1.00 85.44 82 ARG A O 1
ATOM 625 N N . TYR A 1 83 ? -2.471 9.785 -8.187 1.00 85.44 83 TYR A N 1
ATOM 626 C CA . TYR A 1 83 ? -3.078 10.950 -7.534 1.00 85.44 83 TYR A CA 1
ATOM 627 C C . TYR A 1 83 ? -4.185 10.564 -6.548 1.00 85.44 83 TYR A C 1
ATOM 629 O O . TYR A 1 83 ? -4.567 11.368 -5.702 1.00 85.44 83 TYR A O 1
ATOM 637 N N . LEU A 1 84 ? -4.670 9.322 -6.612 1.00 87.94 84 LEU A N 1
ATOM 638 C CA . LEU A 1 84 ? -5.668 8.791 -5.689 1.00 87.94 84 LEU A CA 1
ATOM 639 C C . LEU A 1 84 ? -5.042 8.088 -4.477 1.00 87.94 84 LEU A C 1
ATOM 641 O O . LEU A 1 84 ? -5.751 7.830 -3.505 1.00 87.94 84 LEU A O 1
ATOM 645 N N . LEU A 1 85 ? -3.727 7.819 -4.484 1.00 88.69 85 LEU A N 1
ATOM 646 C CA . LEU A 1 85 ? -3.027 7.190 -3.355 1.00 88.69 85 LEU A CA 1
ATOM 647 C C . LEU A 1 85 ? -3.186 7.962 -2.034 1.00 88.69 85 LEU A C 1
ATOM 649 O O . LEU A 1 85 ? -3.463 7.314 -1.021 1.00 88.69 85 LEU A O 1
ATOM 653 N N . PRO A 1 86 ? -3.078 9.308 -1.987 1.00 90.62 86 PRO A N 1
ATOM 654 C CA . PRO A 1 86 ? -3.292 10.051 -0.746 1.00 90.62 86 PRO A CA 1
ATOM 655 C C . PRO A 1 86 ? -4.716 9.882 -0.204 1.00 90.62 86 PRO A C 1
ATOM 657 O O . PRO A 1 86 ? -4.903 9.684 0.994 1.00 90.62 86 PRO A O 1
ATOM 660 N N . LEU A 1 87 ? -5.723 9.884 -1.084 1.00 91.94 87 LEU A N 1
ATOM 661 C CA . LEU A 1 87 ? -7.127 9.696 -0.707 1.00 91.94 87 LEU A CA 1
ATOM 662 C C . LEU A 1 87 ? -7.397 8.267 -0.218 1.00 91.94 87 LEU A C 1
ATOM 664 O O . LEU A 1 87 ? -8.078 8.084 0.792 1.00 91.94 87 LEU A O 1
ATOM 668 N N . LEU A 1 88 ? -6.817 7.258 -0.877 1.00 91.88 88 LEU A N 1
ATOM 669 C CA . LEU A 1 88 ? -6.875 5.871 -0.412 1.00 91.88 88 LEU A CA 1
ATOM 670 C C . LEU A 1 88 ? -6.212 5.731 0.967 1.00 91.88 88 LEU A C 1
ATOM 672 O O . LEU A 1 88 ? -6.750 5.065 1.849 1.00 91.88 88 LEU A O 1
ATOM 676 N N . SER A 1 89 ? -5.074 6.394 1.170 1.00 91.81 89 SER A N 1
ATOM 677 C CA . SER A 1 89 ? -4.335 6.367 2.437 1.00 91.81 89 SER A CA 1
ATOM 678 C C . SER A 1 89 ? -5.147 7.002 3.564 1.00 91.81 89 SER A C 1
ATOM 680 O O . SER A 1 89 ? -5.229 6.435 4.651 1.00 91.81 89 SER A O 1
ATOM 682 N N . LEU A 1 90 ? -5.816 8.130 3.298 1.00 93.56 90 LEU A N 1
ATOM 683 C CA . LEU A 1 90 ? -6.747 8.766 4.235 1.00 93.56 90 LEU A CA 1
ATOM 684 C C . LEU A 1 90 ? -7.939 7.866 4.572 1.00 93.56 90 LEU A C 1
ATOM 686 O O . LEU A 1 90 ? -8.330 7.787 5.739 1.00 93.56 90 LEU A O 1
ATOM 690 N N . LEU A 1 91 ? -8.500 7.166 3.582 1.00 93.75 91 LEU A N 1
ATOM 691 C CA . LEU A 1 91 ? -9.583 6.209 3.800 1.00 93.75 91 LEU A CA 1
ATOM 692 C C . LEU A 1 91 ? -9.129 5.063 4.714 1.00 93.75 91 LEU A C 1
ATOM 694 O O . LEU A 1 91 ? -9.768 4.804 5.736 1.00 93.75 91 LEU A O 1
ATOM 698 N N . VAL A 1 92 ? 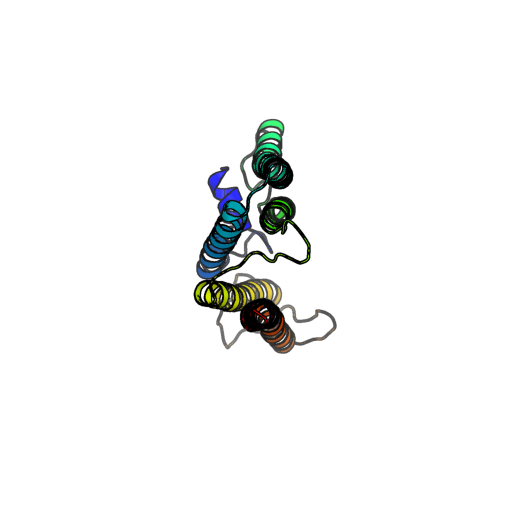-8.006 4.416 4.392 1.00 92.81 92 VAL A N 1
ATOM 699 C CA . VAL A 1 92 ? -7.452 3.309 5.188 1.00 92.81 92 VAL A CA 1
ATOM 700 C C . VAL A 1 92 ? -7.072 3.781 6.594 1.00 92.81 92 VAL A C 1
ATOM 702 O O . VAL A 1 92 ? -7.439 3.130 7.569 1.00 92.81 92 VAL A O 1
ATOM 705 N N . ALA A 1 93 ? -6.422 4.937 6.735 1.00 91.12 93 ALA A N 1
ATOM 706 C CA . ALA A 1 93 ? -6.071 5.504 8.037 1.00 91.12 93 ALA A CA 1
ATOM 707 C C . ALA A 1 93 ? -7.314 5.807 8.891 1.00 91.12 93 ALA A C 1
ATOM 709 O O . ALA A 1 93 ? -7.347 5.475 10.076 1.00 91.12 93 ALA A O 1
ATOM 710 N N . SER A 1 94 ? -8.367 6.368 8.287 1.00 92.19 94 SER A N 1
ATOM 711 C CA . SER A 1 94 ? -9.642 6.627 8.971 1.00 92.19 94 SER A CA 1
ATOM 712 C C . SER A 1 94 ? -10.307 5.329 9.435 1.00 92.19 94 SER A C 1
ATOM 714 O O . SER A 1 94 ? -10.813 5.243 10.556 1.00 92.19 94 SER A O 1
ATOM 716 N N . LEU A 1 95 ? -10.275 4.290 8.596 1.00 92.06 95 LEU A N 1
ATOM 717 C CA . LEU A 1 95 ? -10.806 2.965 8.915 1.00 92.06 95 LEU A CA 1
ATOM 718 C C . LEU A 1 95 ? -9.991 2.252 9.996 1.00 92.06 95 LEU A C 1
ATOM 720 O O . LEU A 1 95 ? -10.564 1.518 10.799 1.00 92.06 95 LEU A O 1
ATOM 724 N N . LEU A 1 96 ? -8.685 2.485 10.070 1.00 89.75 96 LEU A N 1
ATOM 725 C CA . LEU A 1 96 ? -7.817 1.857 11.064 1.00 89.75 96 LEU A CA 1
ATOM 726 C C . LEU A 1 96 ? -7.687 2.651 12.369 1.00 89.75 96 LEU A C 1
ATOM 728 O O . LEU A 1 96 ? -6.999 2.215 13.293 1.00 89.75 96 LEU A O 1
ATOM 732 N N . LEU A 1 97 ? -8.396 3.774 12.495 1.00 88.06 97 LEU A N 1
ATOM 733 C CA . LEU A 1 97 ? -8.430 4.533 13.735 1.00 88.06 97 LEU A CA 1
ATOM 734 C C . LEU A 1 97 ? -9.141 3.727 14.839 1.00 88.06 97 LEU A C 1
ATOM 736 O O . LEU A 1 97 ? -10.269 3.248 14.655 1.00 88.06 97 LEU A O 1
ATOM 740 N N . GLY A 1 98 ? -8.469 3.579 15.986 1.00 81.56 98 GLY A N 1
ATOM 741 C CA . GLY A 1 98 ? -8.990 2.960 17.211 1.00 81.56 98 GLY A CA 1
ATOM 742 C C . GLY A 1 98 ? -9.712 3.969 18.113 1.00 81.56 98 GLY A C 1
ATOM 743 O O . GLY A 1 98 ? -9.408 5.160 18.086 1.00 81.56 98 GLY A O 1
ATOM 744 N N . ARG A 1 99 ? -10.721 3.518 18.879 1.00 79.25 99 ARG A N 1
ATOM 745 C CA . ARG A 1 99 ? -11.621 4.416 19.651 1.00 79.25 99 ARG A CA 1
ATOM 746 C C . ARG A 1 99 ? -10.885 5.173 20.747 1.00 79.25 99 ARG A C 1
ATOM 748 O O . ARG A 1 99 ? -11.236 6.296 21.088 1.00 79.25 99 ARG A O 1
ATOM 755 N N . SER A 1 100 ? -9.877 4.517 21.291 1.00 72.94 100 SER A N 1
ATOM 756 C CA . SER A 1 100 ? -8.859 5.068 22.165 1.00 72.94 100 SER A CA 1
ATOM 757 C C . SER A 1 100 ? -7.524 4.540 21.654 1.00 72.94 100 SER A C 1
ATOM 759 O O . SER A 1 100 ? -7.468 3.426 21.128 1.00 72.94 100 SER A O 1
ATOM 761 N N . VAL A 1 101 ? -6.451 5.299 21.873 1.00 65.94 101 VAL A N 1
ATOM 762 C CA . VAL A 1 101 ? -5.064 4.869 21.619 1.00 65.94 101 VAL A CA 1
ATOM 763 C C . VAL A 1 101 ? -4.764 3.518 22.297 1.00 65.94 101 VAL A C 1
ATOM 765 O O . VAL A 1 101 ? -3.945 2.744 21.820 1.00 65.94 101 VAL A O 1
ATOM 768 N N . GLN A 1 102 ? -5.482 3.198 23.378 1.00 59.81 102 GLN A N 1
ATOM 769 C CA . GLN A 1 102 ? -5.305 1.988 24.187 1.00 59.81 102 GLN A CA 1
ATOM 770 C C . GLN A 1 102 ? -6.111 0.773 23.690 1.00 59.81 102 GLN A C 1
ATOM 772 O O . GLN A 1 102 ? -5.929 -0.336 24.197 1.00 59.81 102 GLN A O 1
ATOM 777 N N . VAL A 1 103 ? -7.036 0.952 22.739 1.00 63.47 103 VAL A N 1
ATOM 778 C CA . VAL A 1 103 ? -7.865 -0.137 22.198 1.00 63.47 103 VAL A CA 1
ATOM 779 C C . VAL A 1 103 ? -7.484 -0.357 20.735 1.00 63.47 103 VAL A C 1
ATOM 781 O O . VAL A 1 103 ? -8.112 0.228 19.848 1.00 63.47 103 VAL A O 1
ATOM 784 N N . PRO A 1 104 ? -6.453 -1.179 20.469 1.00 67.69 104 PRO A N 1
ATOM 785 C CA . PRO A 1 104 ? -6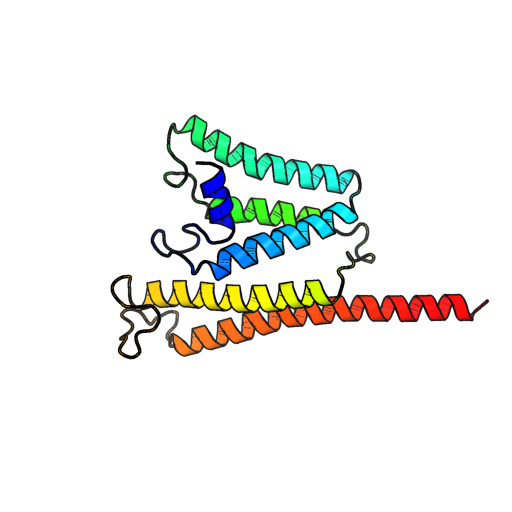.050 -1.491 19.109 1.00 67.69 104 PRO A CA 1
ATOM 786 C C . PRO A 1 104 ? -7.122 -2.326 18.408 1.00 67.69 104 PRO A C 1
ATOM 788 O O . PRO A 1 104 ? -7.865 -3.089 19.035 1.00 67.69 104 PRO A O 1
ATOM 791 N N . ILE A 1 105 ? -7.170 -2.201 17.084 1.00 72.06 105 ILE A N 1
ATOM 792 C CA . ILE A 1 105 ? -7.984 -3.063 16.230 1.00 72.06 105 ILE A CA 1
ATOM 793 C C . ILE A 1 105 ? -7.349 -4.453 16.242 1.00 72.06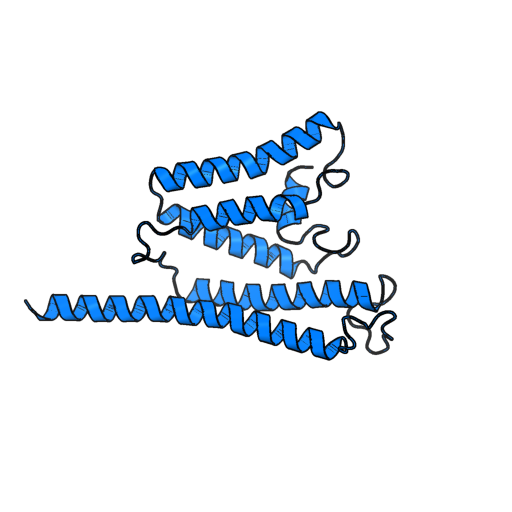 105 ILE A C 1
ATOM 795 O O . ILE A 1 105 ? -6.193 -4.629 15.857 1.00 72.06 105 ILE A O 1
ATOM 799 N N . VAL A 1 106 ? -8.093 -5.448 16.723 1.00 71.44 106 VAL A N 1
ATOM 800 C CA . VAL A 1 106 ? -7.585 -6.815 16.858 1.00 71.44 106 VAL A CA 1
ATOM 801 C C . VAL A 1 106 ? -7.774 -7.547 15.532 1.00 71.44 106 VAL A C 1
ATOM 803 O O . VAL A 1 106 ? -8.891 -7.907 15.173 1.00 71.44 106 VAL A O 1
ATOM 806 N N . MET A 1 107 ? -6.677 -7.802 14.819 1.00 73.00 107 MET A N 1
ATOM 807 C CA . MET A 1 107 ? -6.653 -8.764 13.714 1.00 73.00 107 MET A CA 1
ATOM 808 C C . MET A 1 107 ? -6.192 -10.147 14.208 1.00 73.00 107 MET A C 1
ATOM 810 O O . MET A 1 107 ? -5.356 -10.236 15.115 1.00 73.00 107 MET A O 1
ATOM 814 N N . PRO A 1 108 ? -6.695 -11.252 13.625 1.00 81.31 108 PRO A N 1
ATOM 815 C CA . PRO A 1 108 ? -6.155 -12.575 13.907 1.00 81.31 108 PRO A CA 1
ATOM 816 C C . PRO A 1 108 ? -4.710 -12.675 13.392 1.00 81.31 108 PRO A C 1
ATOM 818 O O . PRO A 1 108 ? -4.338 -12.026 12.414 1.00 81.31 108 PRO A O 1
ATOM 821 N N . ARG A 1 109 ? -3.886 -13.512 14.037 1.00 82.56 109 ARG A N 1
ATOM 822 C CA . ARG A 1 109 ? -2.452 -13.628 13.708 1.00 82.56 109 ARG A CA 1
ATOM 823 C C . ARG A 1 109 ? -2.211 -14.100 12.276 1.00 82.56 109 ARG A C 1
ATOM 825 O O . ARG A 1 109 ? -1.312 -13.597 11.620 1.00 82.56 109 ARG A O 1
ATOM 832 N N . LEU A 1 110 ? -3.020 -15.041 11.790 1.00 85.81 110 LEU A N 1
ATOM 833 C CA . LEU A 1 110 ? -2.819 -15.637 10.473 1.00 85.81 110 LEU A CA 1
ATOM 834 C C . LEU A 1 110 ? -3.044 -14.624 9.326 1.00 85.81 110 LEU A C 1
ATOM 836 O O . LEU A 1 110 ? -2.124 -14.457 8.530 1.00 85.81 110 LEU A O 1
ATOM 840 N N . PRO A 1 111 ? -4.160 -13.862 9.259 1.00 87.06 111 PRO A N 1
ATOM 841 C CA . PRO A 1 111 ? -4.299 -12.751 8.314 1.00 87.06 111 PRO A CA 1
ATOM 842 C C . PRO A 1 111 ? -3.186 -11.710 8.421 1.00 87.06 111 PRO A C 1
ATOM 844 O O . PRO A 1 111 ? -2.729 -11.206 7.403 1.00 87.06 111 PRO A O 1
ATOM 847 N N . LEU A 1 112 ? -2.715 -11.412 9.634 1.00 86.31 112 LEU A N 1
ATOM 848 C CA . LEU A 1 112 ? -1.638 -10.445 9.837 1.00 86.31 112 LEU A CA 1
ATOM 849 C C . LEU A 1 112 ? -0.311 -10.922 9.220 1.00 86.31 112 LEU A C 1
ATOM 851 O O . LEU A 1 112 ? 0.380 -10.132 8.584 1.00 86.31 112 LEU A O 1
ATOM 855 N N . ILE A 1 113 ? 0.014 -12.215 9.353 1.00 90.12 113 ILE A N 1
ATOM 856 C CA . ILE A 1 113 ? 1.178 -12.842 8.702 1.00 90.12 113 ILE A CA 1
ATOM 857 C C . ILE A 1 113 ? 1.050 -12.760 7.179 1.00 90.12 113 ILE A C 1
ATOM 859 O O . ILE A 1 113 ? 2.010 -12.386 6.510 1.00 90.12 113 ILE A O 1
ATOM 863 N N . TRP A 1 114 ? -0.135 -13.050 6.633 1.00 91.06 114 TRP A N 1
ATOM 864 C CA . TRP A 1 114 ? -0.388 -12.931 5.194 1.00 91.06 114 TRP A CA 1
ATOM 865 C C . TRP A 1 114 ? -0.245 -11.496 4.689 1.00 91.06 114 TRP A C 1
ATOM 867 O O . TRP A 1 114 ? 0.347 -11.285 3.635 1.00 91.06 114 TRP A O 1
ATOM 877 N N . VAL A 1 115 ? -0.734 -10.510 5.446 1.00 90.50 115 VAL A N 1
ATOM 878 C CA . VAL A 1 115 ? -0.572 -9.088 5.114 1.00 90.50 115 VAL A CA 1
ATOM 879 C C . VAL A 1 115 ? 0.905 -8.698 5.132 1.00 90.50 115 VAL A C 1
ATOM 881 O O . VAL A 1 115 ? 1.382 -8.129 4.155 1.00 90.50 115 VAL A O 1
ATOM 884 N N . ALA A 1 116 ? 1.639 -9.032 6.198 1.00 91.44 116 ALA A N 1
ATOM 885 C CA . ALA A 1 116 ? 3.054 -8.685 6.320 1.00 91.44 116 ALA A CA 1
ATOM 886 C C . ALA A 1 116 ? 3.900 -9.351 5.224 1.00 91.44 116 ALA A C 1
ATOM 888 O O . ALA A 1 116 ? 4.618 -8.665 4.500 1.00 91.44 116 ALA A O 1
ATOM 889 N N . GLY A 1 117 ? 3.767 -10.670 5.051 1.00 93.50 117 GLY A N 1
ATOM 890 C CA . GLY A 1 117 ? 4.496 -11.420 4.029 1.00 93.50 117 GLY A CA 1
ATOM 891 C C . GLY A 1 117 ? 4.121 -10.991 2.610 1.00 93.50 117 GLY A C 1
ATOM 892 O O . GLY A 1 117 ? 5.003 -10.759 1.784 1.00 93.50 117 GLY A O 1
ATOM 893 N N . GLY A 1 118 ? 2.825 -10.813 2.341 1.00 92.81 118 GLY A N 1
ATOM 894 C CA . GLY A 1 118 ? 2.326 -10.339 1.054 1.00 92.81 118 GLY A CA 1
ATOM 895 C C . GLY A 1 118 ? 2.871 -8.958 0.701 1.00 92.81 118 GLY A C 1
ATOM 896 O O . GLY A 1 118 ? 3.425 -8.790 -0.383 1.00 92.81 118 GLY A O 1
ATOM 897 N N . LEU A 1 119 ? 2.777 -7.985 1.616 1.00 91.81 119 LEU A N 1
ATOM 898 C CA . LEU A 1 119 ? 3.310 -6.634 1.401 1.00 91.81 119 LEU A CA 1
ATOM 899 C C . LEU A 1 119 ? 4.830 -6.623 1.236 1.00 91.81 119 LEU A C 1
ATOM 901 O O . LEU A 1 119 ? 5.328 -5.865 0.407 1.00 91.81 119 LEU A O 1
ATOM 905 N N . SER A 1 120 ? 5.568 -7.467 1.967 1.00 93.75 120 SER A N 1
ATOM 906 C CA . SER A 1 120 ? 7.012 -7.608 1.762 1.00 93.75 120 SER A CA 1
ATOM 907 C C . SER A 1 120 ? 7.332 -8.067 0.343 1.00 93.75 120 SER A C 1
ATOM 909 O O . SER A 1 120 ? 8.104 -7.407 -0.349 1.00 93.75 120 SER A O 1
ATOM 911 N N . VAL A 1 121 ? 6.701 -9.147 -0.125 1.00 92.88 121 VAL A N 1
ATOM 912 C CA . VAL A 1 121 ? 6.932 -9.667 -1.482 1.00 92.88 121 VAL A CA 1
ATOM 913 C C . VAL A 1 121 ? 6.486 -8.657 -2.541 1.00 92.88 121 VAL A C 1
ATOM 915 O O . VAL A 1 121 ? 7.238 -8.370 -3.471 1.00 92.88 121 VAL A O 1
ATOM 918 N N . ALA A 1 122 ? 5.296 -8.072 -2.390 1.00 91.56 122 ALA A N 1
ATOM 919 C CA . ALA A 1 122 ? 4.772 -7.083 -3.326 1.00 91.56 122 ALA A CA 1
ATOM 920 C C . ALA A 1 122 ? 5.664 -5.834 -3.400 1.00 91.56 122 ALA A C 1
ATOM 922 O O . ALA A 1 122 ? 5.943 -5.357 -4.497 1.00 91.56 122 ALA A O 1
ATOM 923 N N . GLY A 1 123 ? 6.161 -5.341 -2.260 1.00 89.94 123 GLY A N 1
ATOM 924 C CA . GLY A 1 123 ? 7.078 -4.202 -2.198 1.00 89.94 123 GLY A CA 1
ATOM 925 C C . GLY A 1 123 ? 8.414 -4.481 -2.887 1.00 89.94 123 GLY A C 1
ATOM 926 O O . GLY A 1 123 ? 8.888 -3.649 -3.659 1.00 89.94 123 GLY A O 1
ATOM 927 N N . ILE A 1 124 ? 8.977 -5.677 -2.690 1.00 90.94 124 ILE A N 1
ATOM 928 C CA . ILE A 1 124 ? 10.213 -6.113 -3.359 1.00 90.94 124 ILE A CA 1
ATOM 929 C C . ILE A 1 124 ? 10.020 -6.177 -4.877 1.00 90.94 124 ILE A C 1
ATOM 931 O O . ILE A 1 124 ? 10.817 -5.613 -5.625 1.00 90.94 124 ILE A O 1
ATOM 935 N N . VAL A 1 125 ? 8.950 -6.830 -5.339 1.00 89.88 125 VAL A N 1
ATOM 936 C CA . VAL A 1 125 ? 8.654 -6.976 -6.773 1.00 89.88 125 VAL A CA 1
ATOM 937 C C . VAL A 1 125 ? 8.363 -5.621 -7.420 1.00 89.88 125 VAL A C 1
ATOM 939 O O . VAL A 1 125 ? 8.840 -5.348 -8.526 1.00 89.88 125 VAL A O 1
ATOM 942 N N . ALA A 1 126 ? 7.620 -4.751 -6.731 1.00 88.62 126 ALA A N 1
ATOM 943 C CA . ALA A 1 126 ? 7.339 -3.400 -7.199 1.00 88.62 126 ALA A CA 1
ATOM 944 C C . ALA A 1 126 ? 8.620 -2.567 -7.312 1.00 88.62 126 ALA A C 1
ATOM 946 O O . ALA A 1 126 ? 8.821 -1.895 -8.328 1.00 88.62 126 ALA A O 1
ATOM 947 N N . PHE A 1 127 ? 9.504 -2.639 -6.313 1.00 88.38 127 PHE A N 1
ATOM 948 C CA . PHE A 1 127 ? 10.797 -1.968 -6.368 1.00 88.38 127 PHE A CA 1
ATOM 949 C C . PHE A 1 127 ? 11.643 -2.494 -7.526 1.00 88.38 127 PHE A C 1
ATOM 951 O O . PHE A 1 127 ? 12.082 -1.691 -8.341 1.00 88.38 127 PHE A O 1
ATOM 958 N N . TRP A 1 128 ? 11.811 -3.815 -7.650 1.00 86.81 128 TRP A N 1
ATOM 959 C CA . TRP A 1 128 ? 12.597 -4.423 -8.727 1.00 86.81 128 TRP A CA 1
ATOM 960 C C . TRP A 1 128 ? 12.102 -3.994 -10.110 1.00 86.81 128 TRP A C 1
ATOM 962 O O . TRP A 1 128 ? 12.894 -3.552 -10.933 1.00 86.81 128 TRP A O 1
ATOM 972 N N . SER A 1 129 ? 10.787 -4.036 -10.342 1.00 86.75 129 SER A N 1
ATOM 973 C CA . SER A 1 129 ? 10.191 -3.653 -11.631 1.00 86.75 129 SER A CA 1
ATOM 974 C C . SER A 1 129 ? 10.490 -2.193 -11.993 1.00 86.75 129 SER A C 1
ATOM 976 O O . SER A 1 129 ? 10.811 -1.883 -13.140 1.00 86.75 129 SER A O 1
ATOM 978 N N . ASN A 1 130 ? 10.427 -1.286 -11.012 1.00 85.81 130 ASN A N 1
ATOM 979 C CA . ASN A 1 130 ? 10.747 0.124 -11.231 1.00 85.81 130 ASN A CA 1
ATOM 980 C C . ASN A 1 130 ? 12.256 0.348 -11.379 1.00 85.81 130 ASN A C 1
ATOM 982 O O . ASN A 1 130 ? 12.684 1.036 -12.300 1.00 85.81 130 ASN A O 1
ATOM 986 N N . ALA A 1 131 ? 13.067 -0.251 -10.511 1.00 84.62 131 ALA A N 1
ATOM 987 C CA . ALA A 1 131 ? 14.517 -0.115 -10.523 1.00 84.62 131 ALA A CA 1
ATOM 988 C C . ALA A 1 131 ? 15.119 -0.657 -11.831 1.00 84.62 131 ALA A C 1
ATOM 990 O O . ALA A 1 131 ? 15.936 0.020 -12.453 1.00 84.62 131 ALA A O 1
ATOM 991 N N . HIS A 1 132 ? 14.631 -1.809 -12.306 1.00 83.88 132 HIS A N 1
ATOM 992 C CA . HIS A 1 132 ? 14.950 -2.368 -13.622 1.00 83.88 132 HIS A CA 1
ATOM 993 C C . HIS A 1 132 ? 14.589 -1.401 -14.746 1.00 83.88 132 HIS A C 1
ATOM 995 O O . HIS A 1 132 ? 15.427 -1.098 -15.591 1.00 83.88 132 HIS A O 1
ATOM 1001 N N . ARG A 1 133 ? 13.365 -0.855 -14.733 1.00 84.31 133 ARG A N 1
ATOM 1002 C CA . ARG A 1 133 ? 12.918 0.103 -15.751 1.00 84.31 133 ARG A CA 1
ATOM 1003 C C . ARG A 1 133 ? 13.826 1.336 -15.819 1.00 84.31 133 ARG A C 1
ATOM 1005 O O . ARG A 1 133 ? 14.120 1.791 -16.928 1.00 84.31 133 ARG A O 1
ATOM 1012 N N . TYR A 1 134 ? 14.237 1.878 -14.669 1.00 81.50 134 TYR A N 1
ATOM 1013 C CA . TYR A 1 134 ? 15.145 3.028 -14.597 1.00 81.50 134 TYR A CA 1
ATOM 1014 C C . TYR A 1 134 ? 16.561 2.681 -15.060 1.00 81.50 134 TYR A C 1
ATOM 1016 O O . TYR A 1 134 ? 17.197 3.494 -15.722 1.00 81.50 134 TYR A O 1
ATOM 1024 N N . ALA A 1 135 ? 17.042 1.483 -14.732 1.00 83.50 135 ALA A N 1
ATOM 1025 C CA . ALA A 1 135 ? 18.394 1.053 -15.048 1.00 83.50 135 ALA A CA 1
ATOM 1026 C C . ALA A 1 135 ? 18.566 0.625 -16.511 1.00 83.50 135 ALA A C 1
ATOM 1028 O O . ALA A 1 135 ? 19.556 0.999 -17.131 1.00 83.50 135 ALA A O 1
ATOM 1029 N N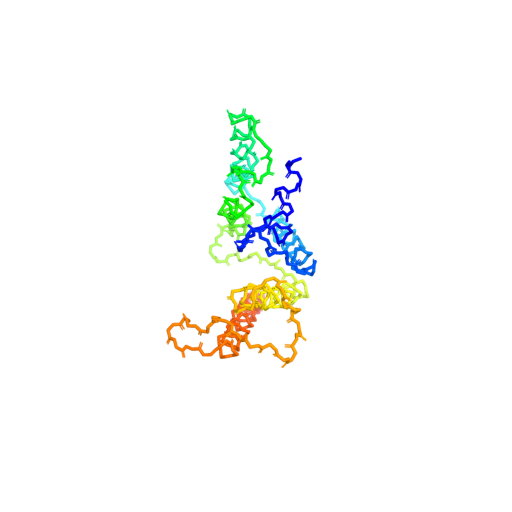 . ALA A 1 136 ? 17.639 -0.160 -17.061 1.00 83.25 136 ALA A N 1
ATOM 1030 C CA . ALA A 1 136 ? 17.828 -0.896 -18.315 1.00 83.25 136 ALA A CA 1
ATOM 1031 C C . ALA A 1 136 ? 16.829 -0.536 -19.427 1.00 83.25 136 ALA A C 1
ATOM 1033 O O . ALA A 1 136 ? 16.956 -1.021 -20.550 1.00 83.25 136 ALA A O 1
ATOM 1034 N N . GLY A 1 137 ? 15.841 0.319 -19.160 1.00 82.62 137 GLY A N 1
ATOM 1035 C CA . GLY A 1 137 ? 14.836 0.656 -20.167 1.00 82.62 137 GLY A CA 1
ATOM 1036 C C . GLY A 1 137 ? 13.655 -0.330 -20.215 1.00 82.62 137 GLY A C 1
ATOM 1037 O O . GLY A 1 137 ? 13.433 -1.099 -19.283 1.00 82.62 137 GLY A O 1
ATOM 1038 N N . THR A 1 138 ? 12.883 -0.302 -21.307 1.00 81.06 138 THR A N 1
ATOM 1039 C CA . THR A 1 138 ? 11.863 -1.324 -21.648 1.00 81.06 138 THR A CA 1
ATOM 1040 C C . THR A 1 138 ? 12.366 -2.376 -22.634 1.00 81.06 138 THR A C 1
ATOM 1042 O O . THR A 1 138 ? 11.695 -3.378 -22.856 1.00 81.06 138 THR A O 1
ATOM 1045 N N . SER A 1 139 ? 13.530 -2.157 -23.246 1.00 79.25 139 SER A N 1
ATOM 1046 C CA . SER A 1 139 ? 14.077 -3.005 -24.311 1.00 79.25 139 SER A CA 1
ATOM 1047 C C . SER A 1 139 ? 14.786 -4.262 -23.804 1.00 79.25 139 SER A C 1
ATOM 1049 O O . SER A 1 139 ? 15.166 -5.105 -24.610 1.00 79.25 139 SER A O 1
ATOM 1051 N N . VAL A 1 140 ? 14.982 -4.386 -22.489 1.00 83.19 140 VAL A N 1
ATOM 1052 C CA . VAL A 1 140 ? 15.699 -5.493 -21.845 1.00 83.19 140 VAL A CA 1
ATOM 1053 C C . VAL A 1 140 ? 14.747 -6.237 -20.913 1.00 83.19 140 VAL A C 1
ATOM 1055 O O . VAL A 1 140 ? 14.007 -5.617 -20.142 1.00 83.19 140 VAL A O 1
ATOM 1058 N N . GLY A 1 141 ? 14.764 -7.571 -20.971 1.00 82.69 141 GLY A N 1
ATOM 1059 C CA . GLY A 1 141 ? 13.925 -8.416 -20.121 1.00 82.69 141 GLY A CA 1
ATOM 1060 C C . GLY A 1 141 ? 14.205 -8.209 -18.627 1.00 82.69 141 GLY A C 1
ATOM 1061 O O . GLY A 1 141 ? 15.342 -7.976 -18.230 1.00 82.69 141 GLY A O 1
ATOM 1062 N N . ILE A 1 142 ? 13.168 -8.333 -17.788 1.00 79.88 142 ILE A N 1
ATOM 1063 C CA . ILE A 1 142 ? 13.232 -8.104 -16.325 1.00 79.88 142 ILE A CA 1
ATOM 1064 C C . ILE A 1 142 ? 14.271 -8.987 -15.607 1.00 79.88 142 ILE A C 1
ATOM 1066 O O . ILE A 1 142 ? 14.764 -8.611 -14.547 1.00 79.88 142 ILE A O 1
ATOM 1070 N N . PHE A 1 143 ? 14.593 -10.158 -16.161 1.00 80.50 143 PHE A N 1
ATOM 1071 C CA . PHE A 1 143 ? 15.549 -11.116 -15.593 1.00 80.50 143 PHE A CA 1
ATOM 1072 C C . PHE A 1 143 ? 16.653 -11.480 -16.592 1.00 80.50 143 PHE A C 1
ATOM 1074 O O . PHE A 1 143 ? 16.999 -12.650 -16.732 1.00 80.50 143 PHE A O 1
ATOM 1081 N N . 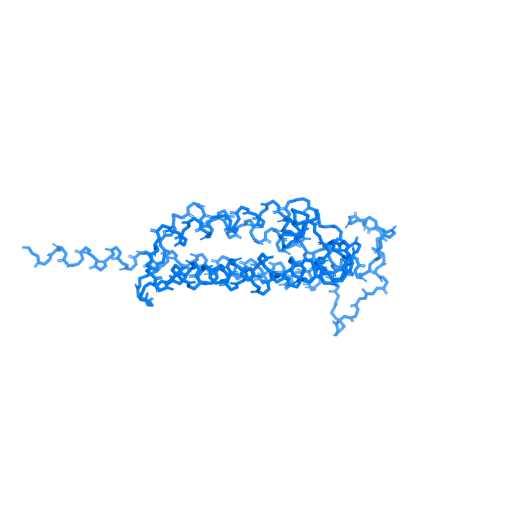ASP A 1 144 ? 17.174 -10.496 -17.323 1.00 82.38 144 ASP A N 1
ATOM 1082 C CA . ASP A 1 144 ? 18.309 -10.712 -18.221 1.00 82.38 144 ASP A CA 1
ATOM 1083 C C . ASP A 1 144 ? 19.642 -10.699 -17.436 1.00 82.38 144 ASP A C 1
ATOM 1085 O O . ASP A 1 144 ? 20.027 -9.650 -16.908 1.00 82.38 144 ASP A O 1
ATOM 1089 N N . PRO A 1 145 ? 20.368 -11.832 -17.337 1.00 75.69 145 PRO A N 1
ATOM 1090 C CA . PRO A 1 145 ? 21.648 -11.903 -16.630 1.00 75.69 145 PRO A CA 1
ATOM 1091 C C . PRO A 1 145 ? 22.785 -11.155 -17.345 1.00 75.69 145 PRO A C 1
ATOM 1093 O O . PRO A 1 145 ? 23.808 -10.883 -16.719 1.00 75.69 145 PRO A O 1
ATOM 1096 N N . GLY A 1 146 ? 22.628 -10.827 -18.633 1.00 78.06 146 GLY A N 1
ATOM 1097 C CA . GLY A 1 146 ? 23.582 -10.040 -19.420 1.00 78.06 146 GLY A CA 1
ATOM 1098 C C . GLY A 1 146 ? 23.305 -8.535 -19.402 1.00 78.06 146 GLY A C 1
ATOM 1099 O O . GLY A 1 146 ? 23.960 -7.784 -20.126 1.00 78.06 146 GLY A O 1
ATOM 1100 N N . MET A 1 147 ? 22.334 -8.083 -18.605 1.00 80.06 147 MET A N 1
ATOM 1101 C CA . MET A 1 147 ? 21.943 -6.680 -18.530 1.00 80.06 147 MET A CA 1
ATOM 1102 C C . MET A 1 147 ? 23.109 -5.794 -18.073 1.00 80.06 147 MET A C 1
ATOM 1104 O O . MET A 1 147 ? 23.658 -5.961 -16.984 1.00 80.06 147 MET A O 1
ATOM 1108 N N . VAL A 1 148 ? 23.419 -4.783 -18.886 1.00 77.94 148 VAL A N 1
ATOM 1109 C CA . VAL A 1 148 ? 24.290 -3.669 -18.504 1.00 77.94 148 VAL A CA 1
ATOM 1110 C C . VAL A 1 148 ? 23.400 -2.476 -18.140 1.00 77.94 148 VAL A C 1
ATOM 1112 O O . VAL A 1 148 ? 22.724 -1.942 -19.022 1.00 77.94 148 VAL A O 1
ATOM 1115 N N . PRO A 1 149 ? 23.361 -2.047 -16.865 1.00 73.81 149 PRO A N 1
ATOM 1116 C CA . PRO A 1 149 ? 22.579 -0.887 -16.457 1.00 73.81 149 PRO A CA 1
ATOM 1117 C C . PRO A 1 149 ? 23.048 0.378 -17.188 1.00 73.81 149 PRO A C 1
ATOM 1119 O O . PRO A 1 149 ? 24.191 0.805 -17.031 1.00 73.81 149 PRO A O 1
ATOM 1122 N N . ALA A 1 150 ? 22.157 1.007 -17.950 1.00 77.12 150 ALA A N 1
ATOM 1123 C CA . ALA A 1 150 ? 22.386 2.311 -18.566 1.00 77.12 150 ALA A CA 1
ATOM 1124 C C . ALA A 1 150 ? 22.406 3.440 -17.521 1.00 77.12 150 ALA A C 1
ATOM 1126 O O . ALA A 1 150 ? 23.044 4.471 -17.729 1.00 77.12 150 ALA A O 1
ATOM 1127 N N . TRP A 1 151 ? 21.727 3.245 -16.386 1.00 70.38 151 TRP A N 1
ATOM 1128 C CA . TRP A 1 151 ? 21.708 4.197 -15.280 1.00 70.38 151 TRP A CA 1
ATOM 1129 C C . TRP A 1 151 ? 21.906 3.502 -13.927 1.00 70.38 151 TRP A C 1
ATOM 1131 O O . TRP A 1 151 ? 21.107 2.664 -13.514 1.00 70.38 151 TRP A O 1
ATOM 1141 N N . THR A 1 152 ? 22.982 3.865 -13.224 1.00 66.81 152 THR A N 1
ATOM 1142 C CA . THR A 1 152 ? 23.368 3.305 -11.912 1.00 66.81 152 THR A CA 1
ATOM 1143 C C . THR A 1 152 ? 23.445 4.350 -10.796 1.00 66.81 152 THR A C 1
ATOM 1145 O O . THR A 1 152 ? 23.718 4.002 -9.650 1.00 66.81 152 THR A O 1
ATOM 1148 N N . HIS A 1 153 ? 23.226 5.636 -11.092 1.00 55.31 153 HIS A N 1
ATOM 1149 C CA . HIS A 1 153 ? 23.593 6.724 -10.184 1.00 55.31 153 HIS A CA 1
ATOM 1150 C C . HIS A 1 153 ? 22.397 7.354 -9.460 1.00 55.31 153 HIS A C 1
ATOM 1152 O O . HIS A 1 153 ? 21.960 8.451 -9.797 1.00 55.31 153 HIS A O 1
ATOM 1158 N N . SER A 1 154 ? 21.977 6.741 -8.353 1.00 55.34 154 SER A N 1
ATOM 1159 C CA . SER A 1 154 ? 21.468 7.498 -7.201 1.00 55.34 154 SER A CA 1
ATOM 1160 C C . SER A 1 154 ? 22.576 7.546 -6.144 1.00 55.34 154 SER A C 1
ATOM 1162 O O . SER A 1 154 ? 22.840 6.545 -5.480 1.00 55.34 154 SER A O 1
ATOM 1164 N N . ALA A 1 155 ? 23.285 8.673 -6.039 1.00 60.12 155 ALA A N 1
ATOM 1165 C CA . ALA A 1 155 ? 24.365 8.889 -5.061 1.00 60.12 155 ALA A CA 1
ATOM 1166 C C . ALA A 1 155 ? 25.559 7.899 -5.119 1.00 60.12 155 ALA A C 1
ATOM 1168 O O . ALA A 1 155 ? 26.282 7.749 -4.140 1.00 60.12 155 ALA A O 1
ATOM 1169 N N . GLY A 1 156 ? 25.786 7.226 -6.257 1.00 67.12 156 GLY A N 1
ATOM 1170 C CA . GLY A 1 156 ? 26.909 6.289 -6.441 1.00 67.12 156 GLY A CA 1
ATOM 1171 C C . GLY A 1 156 ? 26.693 4.885 -5.862 1.00 67.12 156 GLY A C 1
ATOM 1172 O O . GLY A 1 156 ? 27.633 4.096 -5.818 1.00 67.12 156 GLY A O 1
ATOM 1173 N N . VAL A 1 157 ? 25.473 4.555 -5.430 1.00 75.56 157 VAL A N 1
ATOM 1174 C CA . VAL A 1 157 ? 25.135 3.233 -4.884 1.00 75.56 157 VAL A CA 1
ATOM 1175 C C . VAL A 1 157 ? 24.779 2.261 -6.021 1.00 75.56 157 VAL A C 1
ATOM 1177 O O . VAL A 1 157 ? 23.852 2.551 -6.776 1.00 75.56 157 VAL A O 1
ATOM 1180 N N . PRO A 1 158 ? 25.445 1.093 -6.146 1.00 78.50 158 PRO A N 1
ATOM 1181 C CA . PRO A 1 158 ? 25.094 0.092 -7.153 1.00 78.50 158 PRO A CA 1
ATOM 1182 C C . PRO A 1 158 ? 23.649 -0.417 -7.014 1.00 78.50 158 PRO A C 1
ATOM 1184 O O . PRO A 1 158 ? 23.152 -0.601 -5.902 1.00 78.50 158 PRO A O 1
ATOM 1187 N N . LEU A 1 159 ? 22.998 -0.737 -8.138 1.00 78.00 159 LEU A N 1
ATOM 1188 C CA . LEU A 1 159 ? 21.599 -1.201 -8.193 1.00 78.00 159 LEU A CA 1
ATOM 1189 C C . LEU A 1 159 ? 21.315 -2.417 -7.291 1.00 78.00 159 LEU A C 1
ATOM 1191 O O . LEU A 1 159 ? 20.264 -2.511 -6.658 1.00 78.00 159 LEU A O 1
ATOM 1195 N N . TRP A 1 160 ? 22.255 -3.359 -7.205 1.00 78.38 160 TRP A N 1
ATOM 1196 C CA . TRP A 1 160 ? 22.107 -4.530 -6.343 1.00 78.38 160 TRP A CA 1
ATOM 1197 C C . TRP A 1 160 ? 22.131 -4.149 -4.854 1.00 78.38 160 TRP A C 1
ATOM 1199 O O . TRP A 1 160 ? 21.374 -4.718 -4.072 1.00 78.38 160 TRP A O 1
ATOM 1209 N N . VAL A 1 161 ? 22.923 -3.141 -4.463 1.00 83.81 161 VAL A N 1
ATOM 1210 C CA . VAL A 1 161 ? 22.974 -2.638 -3.079 1.00 83.81 161 VAL A CA 1
ATOM 1211 C C . VAL A 1 161 ? 21.654 -1.968 -2.713 1.00 83.81 161 VAL A C 1
ATOM 1213 O O . VAL A 1 161 ? 21.086 -2.275 -1.666 1.00 83.81 161 VAL A O 1
ATOM 1216 N N . SER A 1 162 ? 21.124 -1.092 -3.574 1.00 82.06 162 SER A N 1
ATOM 1217 C CA . SER A 1 162 ? 19.832 -0.439 -3.323 1.00 82.06 162 SER A CA 1
ATOM 1218 C C . SER A 1 162 ? 18.686 -1.452 -3.263 1.00 82.06 162 SER A C 1
ATOM 1220 O O . SER A 1 162 ? 17.822 -1.348 -2.394 1.00 82.06 162 SER A O 1
ATOM 1222 N N . THR A 1 163 ? 18.734 -2.494 -4.098 1.00 83.19 163 THR A N 1
ATOM 1223 C CA . THR A 1 163 ? 17.788 -3.617 -4.041 1.00 83.19 163 THR A CA 1
ATOM 1224 C C . THR A 1 163 ? 17.859 -4.351 -2.708 1.00 83.19 163 THR A C 1
ATOM 1226 O O . THR A 1 163 ? 16.823 -4.554 -2.078 1.00 83.19 163 THR A O 1
ATOM 1229 N N . VAL A 1 164 ? 19.056 -4.695 -2.225 1.00 87.81 164 VAL A N 1
ATOM 1230 C CA . VAL A 1 164 ? 19.225 -5.350 -0.917 1.00 87.81 164 VAL A CA 1
ATOM 1231 C C . VAL A 1 164 ? 18.698 -4.466 0.216 1.00 87.81 164 VAL A C 1
ATOM 1233 O O . VAL A 1 164 ? 17.963 -4.956 1.073 1.00 87.81 164 VAL A O 1
ATOM 1236 N N . ILE A 1 165 ? 19.004 -3.164 0.202 1.00 89.19 165 ILE A N 1
ATOM 1237 C CA . ILE A 1 165 ? 18.509 -2.212 1.209 1.00 89.19 165 ILE A CA 1
ATOM 1238 C C . ILE A 1 165 ? 16.979 -2.190 1.228 1.00 89.19 165 ILE A C 1
ATOM 1240 O O . ILE A 1 165 ? 16.381 -2.261 2.301 1.00 89.19 165 ILE A O 1
ATOM 1244 N N . VAL A 1 166 ? 16.334 -2.126 0.062 1.00 88.06 166 VAL A N 1
ATOM 1245 C CA . VAL A 1 166 ? 14.869 -2.087 -0.019 1.00 88.06 166 VAL A CA 1
ATOM 1246 C C . VAL A 1 166 ? 14.245 -3.418 0.385 1.00 88.06 166 VAL A C 1
ATOM 1248 O O . VAL A 1 166 ? 13.244 -3.417 1.102 1.00 88.06 166 VAL A O 1
ATOM 1251 N N . VAL A 1 167 ? 14.839 -4.549 0.000 1.00 90.62 167 VAL A N 1
ATOM 1252 C CA . VAL A 1 167 ? 14.389 -5.883 0.424 1.00 90.62 167 VAL A CA 1
ATOM 1253 C C . VAL A 1 167 ? 14.424 -6.002 1.943 1.00 90.62 167 VAL A C 1
ATOM 1255 O O . VAL A 1 167 ? 13.405 -6.304 2.566 1.00 90.62 167 VAL A O 1
ATOM 1258 N N . VAL A 1 168 ? 15.575 -5.709 2.551 1.00 92.62 168 VAL A N 1
ATOM 1259 C CA . VAL A 1 168 ? 15.748 -5.795 4.004 1.00 92.62 168 VAL A CA 1
ATOM 1260 C C . VAL A 1 168 ? 14.840 -4.790 4.706 1.00 92.62 168 VAL A C 1
ATOM 1262 O O . VAL A 1 168 ? 14.117 -5.168 5.624 1.00 92.62 168 VAL A O 1
ATOM 1265 N N . GLY A 1 169 ? 14.811 -3.537 4.249 1.00 91.75 169 GLY A N 1
ATOM 1266 C CA . GLY A 1 169 ? 13.982 -2.483 4.831 1.00 91.75 169 GLY A CA 1
ATOM 1267 C C . GLY A 1 169 ? 12.493 -2.822 4.799 1.00 91.75 169 GLY A C 1
ATOM 1268 O O . GLY A 1 169 ? 11.818 -2.715 5.820 1.00 91.75 169 GLY A O 1
ATOM 1269 N N . THR A 1 170 ? 11.983 -3.310 3.666 1.00 89.81 170 THR A N 1
ATOM 1270 C CA . THR A 1 170 ? 10.566 -3.689 3.533 1.00 89.81 170 THR A CA 1
ATOM 1271 C C . THR A 1 170 ? 10.225 -4.864 4.447 1.00 89.81 170 THR A C 1
ATOM 1273 O O . THR A 1 170 ? 9.200 -4.837 5.128 1.00 89.81 170 THR A O 1
ATOM 1276 N N . CYS A 1 171 ? 11.091 -5.878 4.527 1.00 91.62 171 CYS A N 1
ATOM 1277 C CA . CYS A 1 171 ? 10.904 -6.992 5.454 1.00 91.62 171 CYS A CA 1
ATOM 1278 C C . CYS A 1 171 ? 10.919 -6.521 6.915 1.00 91.62 171 CYS A C 1
ATOM 1280 O O . CYS A 1 171 ? 9.991 -6.827 7.661 1.00 91.62 171 CYS A O 1
ATOM 1282 N N . VAL A 1 172 ? 11.921 -5.739 7.322 1.00 92.69 172 VAL A N 1
ATOM 1283 C CA . VAL A 1 172 ? 12.041 -5.233 8.699 1.00 92.69 172 VAL A CA 1
ATOM 1284 C C . VAL A 1 172 ? 10.824 -4.395 9.087 1.00 92.69 172 VAL A C 1
ATOM 1286 O O . VAL A 1 172 ? 10.277 -4.591 10.170 1.00 92.69 172 VAL A O 1
ATOM 1289 N N . LEU A 1 173 ? 10.353 -3.510 8.206 1.00 90.56 173 LEU A N 1
ATOM 1290 C CA . LEU A 1 173 ? 9.174 -2.684 8.469 1.00 90.56 173 LEU A CA 1
ATOM 1291 C C . LEU A 1 173 ? 7.907 -3.533 8.635 1.00 90.56 173 LEU A C 1
ATOM 1293 O O . LEU A 1 173 ? 7.179 -3.360 9.613 1.00 90.56 173 LEU A O 1
ATOM 1297 N N . MET A 1 174 ? 7.646 -4.465 7.713 1.00 91.00 174 MET A N 1
ATOM 1298 C CA . MET A 1 174 ? 6.410 -5.259 7.736 1.00 91.00 174 MET A CA 1
ATOM 1299 C C . MET A 1 174 ? 6.391 -6.268 8.888 1.00 91.00 174 MET A C 1
ATOM 1301 O O . MET A 1 174 ? 5.395 -6.386 9.605 1.00 91.00 174 MET A O 1
ATOM 1305 N N . TRP A 1 175 ? 7.502 -6.967 9.118 1.00 90.25 175 TRP A N 1
ATOM 1306 C CA . TRP A 1 175 ? 7.606 -7.936 10.207 1.00 90.25 175 TRP A CA 1
ATOM 1307 C C . TRP A 1 175 ? 7.746 -7.259 11.574 1.00 90.25 175 TRP A C 1
ATOM 1309 O O . TRP A 1 175 ? 7.169 -7.736 12.551 1.00 90.25 175 TRP A O 1
ATOM 1319 N N . GLY A 1 176 ? 8.419 -6.109 11.653 1.00 87.81 176 GLY A N 1
ATOM 1320 C CA . GLY A 1 176 ? 8.458 -5.281 12.859 1.00 87.81 176 GLY A CA 1
ATOM 1321 C C . GLY A 1 176 ? 7.066 -4.789 13.268 1.00 87.81 176 GLY A C 1
ATOM 1322 O O . GLY A 1 176 ? 6.683 -4.901 14.437 1.00 87.81 176 GLY A O 1
ATOM 1323 N N . ALA A 1 177 ? 6.256 -4.336 12.305 1.00 85.19 177 ALA A N 1
ATOM 1324 C CA . ALA A 1 177 ? 4.855 -3.986 12.550 1.00 85.19 177 ALA A CA 1
ATOM 1325 C C . ALA A 1 177 ? 4.044 -5.192 13.065 1.00 85.19 177 ALA A C 1
ATOM 1327 O O . ALA A 1 177 ? 3.281 -5.072 14.022 1.00 85.19 177 ALA A O 1
ATOM 1328 N N . LEU A 1 178 ? 4.262 -6.386 12.510 1.00 85.62 178 LEU A N 1
ATOM 1329 C CA . LEU A 1 178 ? 3.597 -7.605 12.976 1.00 85.62 178 LEU A CA 1
ATOM 1330 C C . LEU A 1 178 ? 3.952 -7.956 14.431 1.00 85.62 178 LEU A C 1
ATOM 1332 O O . LEU A 1 178 ? 3.068 -8.306 15.221 1.00 85.62 178 LEU A O 1
ATOM 1336 N N . ILE A 1 179 ? 5.231 -7.855 14.800 1.00 85.38 179 ILE A N 1
ATOM 1337 C CA . ILE A 1 179 ? 5.712 -8.172 16.153 1.00 85.38 179 ILE A CA 1
ATOM 1338 C C . ILE A 1 179 ? 5.108 -7.208 17.180 1.00 85.38 179 ILE A C 1
ATOM 1340 O O . ILE A 1 179 ? 4.606 -7.657 18.213 1.00 85.38 179 ILE A O 1
ATOM 1344 N N . THR A 1 180 ? 5.090 -5.905 16.885 1.00 80.75 180 THR A N 1
ATOM 1345 C CA . THR A 1 180 ? 4.515 -4.895 17.793 1.00 80.75 180 THR A CA 1
ATOM 1346 C C . THR A 1 180 ? 3.015 -5.116 18.013 1.00 80.75 180 THR A C 1
ATOM 1348 O O . THR A 1 180 ? 2.539 -5.081 19.151 1.00 80.75 180 THR A O 1
ATOM 1351 N N . MET A 1 181 ? 2.274 -5.461 16.955 1.00 74.88 181 MET A N 1
ATOM 1352 C CA . MET A 1 181 ? 0.848 -5.790 17.045 1.00 74.88 181 MET A CA 1
ATOM 1353 C C . MET A 1 181 ? 0.584 -7.089 17.825 1.00 74.88 181 MET A C 1
ATOM 1355 O O . MET A 1 181 ? -0.364 -7.160 18.611 1.00 74.88 181 MET A O 1
ATOM 1359 N N . SER A 1 182 ? 1.426 -8.114 17.661 1.00 72.88 182 SER A N 1
ATOM 1360 C CA . SER A 1 182 ? 1.305 -9.377 18.408 1.00 72.88 182 SER A CA 1
ATOM 1361 C C . SER A 1 182 ? 1.630 -9.206 19.899 1.00 72.88 182 SER A C 1
ATOM 1363 O O . SER A 1 182 ? 0.939 -9.778 20.749 1.00 72.88 182 SER A O 1
ATOM 1365 N N . GLY A 1 183 ? 2.636 -8.387 20.225 1.00 67.50 183 GLY A N 1
ATOM 1366 C CA . GLY A 1 183 ? 3.022 -8.069 21.602 1.00 67.50 183 GLY A CA 1
ATOM 1367 C C . GLY A 1 183 ? 1.915 -7.351 22.378 1.00 67.50 183 GLY A C 1
ATOM 1368 O O . GLY A 1 183 ? 1.639 -7.704 23.524 1.00 67.50 183 GLY A O 1
ATOM 1369 N N . SER A 1 184 ? 1.205 -6.424 21.725 1.00 65.94 184 SER A N 1
ATOM 1370 C CA . SER A 1 184 ? 0.061 -5.718 22.320 1.00 65.94 184 SER A CA 1
ATOM 1371 C C . SER A 1 184 ? -1.078 -6.658 22.738 1.00 65.94 184 SER A C 1
ATOM 1373 O O . SER A 1 184 ? -1.704 -6.452 23.778 1.00 65.94 184 SER A O 1
ATOM 1375 N N . LYS A 1 185 ? -1.337 -7.721 21.964 1.00 66.44 185 LYS A N 1
ATOM 1376 C CA . LYS A 1 185 ? -2.374 -8.704 22.307 1.00 66.44 185 LYS A CA 1
ATOM 1377 C C . LYS A 1 185 ? -2.005 -9.509 23.557 1.00 66.44 185 LYS A C 1
ATOM 1379 O O . LYS A 1 185 ? -2.856 -9.717 24.415 1.00 66.44 185 LYS A O 1
ATOM 1384 N N . ARG A 1 186 ? -0.741 -9.931 23.669 1.00 64.94 186 ARG A N 1
ATOM 1385 C CA . ARG A 1 186 ? -0.260 -10.757 24.787 1.00 64.94 186 ARG A CA 1
ATOM 1386 C C . ARG A 1 186 ? -0.334 -10.024 26.130 1.00 64.94 186 ARG A C 1
ATOM 1388 O O . ARG A 1 186 ? -0.819 -10.608 27.092 1.00 64.94 186 ARG A O 1
ATOM 1395 N N . SER A 1 187 ? 0.075 -8.752 26.188 1.00 62.34 187 SER A N 1
ATOM 1396 C CA . SER A 1 187 ? 0.016 -7.990 27.448 1.00 62.34 187 SER A CA 1
ATOM 1397 C C . SER A 1 187 ? -1.421 -7.762 27.933 1.00 62.34 187 SER A C 1
ATOM 1399 O O . SER A 1 187 ? -1.680 -7.754 29.137 1.00 62.34 187 SER A O 1
ATOM 1401 N N . ARG A 1 188 ? -2.382 -7.628 27.006 1.00 64.19 188 ARG A N 1
ATOM 1402 C CA . ARG A 1 188 ? -3.807 -7.532 27.343 1.00 64.19 188 ARG A CA 1
ATOM 1403 C C . ARG A 1 188 ? -4.312 -8.818 27.998 1.00 64.19 188 ARG A C 1
ATOM 1405 O O . ARG A 1 188 ? -4.955 -8.722 29.043 1.00 64.19 188 ARG A O 1
ATOM 1412 N N . ASP A 1 189 ? -4.016 -9.979 27.415 1.00 69.69 189 ASP A N 1
ATOM 1413 C CA . ASP A 1 189 ? -4.455 -11.269 27.962 1.00 69.69 189 ASP A CA 1
ATOM 1414 C C . ASP A 1 189 ? -3.896 -11.463 29.387 1.00 69.69 189 ASP A C 1
ATOM 1416 O O . ASP A 1 189 ? -4.657 -11.744 30.313 1.00 69.69 189 ASP A O 1
ATOM 1420 N N . GLU A 1 190 ? -2.609 -11.167 29.604 1.00 71.81 190 GLU A N 1
ATOM 1421 C CA . GLU A 1 190 ? -1.957 -11.229 30.925 1.00 71.81 190 GLU A CA 1
ATOM 1422 C C . GLU A 1 190 ? -2.602 -10.273 31.954 1.00 71.81 190 GLU A C 1
ATOM 1424 O O . GLU A 1 190 ? -2.899 -10.680 33.079 1.00 71.81 190 GLU A O 1
ATOM 1429 N N . SER A 1 191 ? -2.920 -9.029 31.567 1.00 68.88 191 SER A N 1
ATOM 1430 C CA . SER A 1 191 ? -3.590 -8.062 32.458 1.00 68.88 191 SER A CA 1
ATOM 1431 C C . SER A 1 191 ? -5.017 -8.472 32.854 1.00 68.88 191 SER A C 1
ATOM 1433 O O . SER A 1 191 ? -5.479 -8.161 33.955 1.00 68.88 191 SER A O 1
ATOM 1435 N N . SER A 1 192 ? -5.724 -9.177 31.964 1.00 69.50 192 SER A N 1
ATOM 1436 C CA . SER A 1 192 ? -7.088 -9.647 32.217 1.00 69.50 192 SER A CA 1
ATOM 1437 C C . SER A 1 192 ? -7.118 -10.813 33.207 1.00 69.50 192 SER A C 1
ATOM 1439 O O . SER A 1 192 ? -7.955 -10.819 34.109 1.00 69.50 192 SER A O 1
ATOM 1441 N N . LEU A 1 193 ? -6.143 -11.725 33.110 1.00 75.88 193 LEU A N 1
ATOM 1442 C CA . LEU A 1 193 ? -5.986 -12.864 34.016 1.00 75.88 193 LEU A CA 1
ATOM 1443 C C . LEU A 1 193 ? -5.629 -12.421 35.443 1.00 75.88 193 LEU A C 1
ATOM 1445 O O . LEU A 1 193 ? -6.168 -12.959 36.408 1.00 75.88 193 LEU A O 1
ATOM 1449 N N . MET A 1 194 ? -4.783 -11.395 35.592 1.00 74.62 194 MET A N 1
ATOM 1450 C CA . MET A 1 194 ? -4.460 -10.826 36.910 1.00 74.62 194 MET A CA 1
ATOM 1451 C C . MET A 1 194 ? -5.667 -10.157 37.584 1.00 74.62 194 MET A C 1
ATOM 1453 O O . MET A 1 194 ? -5.787 -10.196 38.804 1.00 74.62 194 MET A O 1
ATOM 1457 N N . ARG A 1 195 ? -6.586 -9.558 36.812 1.00 71.88 195 ARG A N 1
ATOM 1458 C CA . ARG A 1 195 ? -7.830 -8.996 37.367 1.00 71.88 195 ARG A CA 1
ATOM 1459 C C . ARG A 1 195 ? -8.831 -10.067 37.791 1.00 71.88 195 ARG A C 1
ATOM 1461 O O . ARG A 1 195 ? -9.553 -9.834 38.751 1.00 71.88 195 ARG A O 1
ATOM 1468 N N . SER A 1 196 ? -8.887 -11.207 37.100 1.00 71.94 196 SER A N 1
ATOM 1469 C CA . SER A 1 196 ? -9.802 -12.300 37.455 1.00 71.94 196 SER A CA 1
ATOM 1470 C C . SER A 1 196 ? -9.298 -13.189 38.593 1.00 71.94 196 SER A C 1
ATOM 1472 O O . SER A 1 196 ? -10.109 -13.855 39.216 1.00 71.94 196 SER A O 1
ATOM 1474 N N . GLY A 1 197 ? -7.986 -13.217 38.860 1.00 65.69 197 GLY A N 1
ATOM 1475 C CA . GLY A 1 197 ? -7.391 -14.004 39.951 1.00 65.69 197 GLY A CA 1
ATOM 1476 C C . GLY A 1 197 ? -7.410 -13.335 41.332 1.00 65.69 197 GLY A C 1
ATOM 1477 O O . GLY A 1 197 ? -6.974 -13.952 42.296 1.00 65.69 197 GLY A O 1
ATOM 1478 N N . ASN A 1 198 ? -7.889 -12.090 41.428 1.00 57.91 198 ASN A N 1
ATOM 1479 C CA . ASN A 1 198 ? -8.013 -11.324 42.678 1.00 57.91 198 ASN A CA 1
ATOM 1480 C C . ASN A 1 198 ? -9.467 -11.257 43.203 1.00 57.91 198 ASN A C 1
ATOM 1482 O O . ASN A 1 198 ? -9.799 -10.354 43.973 1.00 57.91 198 ASN A O 1
ATOM 1486 N N . LEU A 1 199 ? -10.329 -12.179 42.766 1.00 49.62 199 LEU A N 1
ATOM 1487 C CA . LEU A 1 199 ? -11.690 -12.412 43.271 1.00 49.62 199 LEU A CA 1
ATOM 1488 C C . LEU A 1 199 ? -11.779 -13.840 43.810 1.00 49.62 199 LEU A C 1
ATOM 1490 O O . LEU A 1 199 ? -12.509 -14.028 44.806 1.00 49.62 199 LEU A O 1
#

Sequence (199 aa):
YLPATFRGIVGDGALGWNDTMLVPLVPMVGVLVVGAMTWAGLSTMWTRKAWAASFALVSLYVIPLWFLQKEGLGAGEVVQPRYLLPLLSLLVASLLLGRSVQVPIVMPRLPLIWVAGGLSVAGIVAFWSNAHRYAAGTSVGIFDPGMVPAWTHSAGVPLWVSTVIVVVGTCVLMWGALITMSGSKRSRDESSLMRSGNL

pLDDT: mean 81.44, std 10.38, range [49.62, 96.12]

Foldseek 3Di:
DVVQLQLQLQQCQCLDHRPQRFDVLRSVLSVLLLVLLLVLLVVQDDDVLVVQLVVLVCCLPVVVVVVCVVVVDDDPPPPHSNVSNVSSVSNSVSSQDDPDPLGGRDDDLVVLCSNLVSQLVSQLRVCLSNLCCQFQNPPDDSPDPPGDGPDQDPPNHGSVRVSVVSSVVSNCVSVVVSVVSVVSVVVVVVVVVVVVVVD